Protein AF-A0A3C1M3M9-F1 (afdb_monomer)

Radius of gyration: 20.01 Å; Cα contacts (8 Å, |Δi|>4): 1032; chains: 1; bounding box: 53×40×55 Å

Mean predicted aligned error: 8.82 Å

Nearest PDB structures (foldseek):
  2odl-assembly1_A  TM=4.127E-01  e=1.846E+00  Haemophilus influenzae
  3jx8-assembly2_D  TM=3.851E-01  e=2.247E+00  Parabacteroides distasonis ATCC 8503

pLDDT: mean 83.88, std 18.19, range [32.69, 98.75]

Solvent-accessible surface area (backbone atoms only — not comparable to full-atom values): 16740 Å² total; per-residue (Å²): 104,72,91,59,59,49,76,38,60,42,74,49,72,40,30,90,88,36,55,69,44,64,45,80,46,62,34,40,61,10,40,36,32,37,64,62,21,37,51,42,44,41,22,25,43,37,40,30,16,28,46,26,39,28,23,71,75,68,48,63,29,43,65,49,79,83,50,62,83,65,68,79,48,63,33,29,40,30,28,52,67,99,42,78,37,13,46,34,40,30,48,14,62,41,42,42,46,76,62,18,17,36,35,43,39,20,8,18,36,39,26,63,19,37,43,35,2,46,70,12,36,31,37,37,37,30,44,62,38,21,26,42,40,43,32,77,40,90,59,44,82,78,45,87,56,77,41,72,76,66,64,65,82,80,80,68,84,85,75,87,72,66,92,82,76,72,84,46,70,57,62,74,74,39,92,70,87,90,60,74,69,27,51,25,37,29,38,85,28,49,75,43,80,36,62,58,82,42,55,68,44,78,42,84,51,97,94,46,47,31,52,43,58,21,48,59,64,52,85,17,23,29,36,48,25,34,38,38,15,20,24,36,39,38,39,12,62,24,33,25,40,25,23,29,20,45,36,40,17,74,22,37,32,38,41,35,9,60,26,36,26,37,36,27,15,19,61,87,39,42,24,37,36,42,15,54,23,34,28,35,46,28,7,43,56,13,34,44,28,58,20,62,47,17,97,78,21,31,43,34,15,62,25,39,34,39,41,32,27,69,37,60,75,47,65,63,52,46,75,45,48,88,66,39,80,46,54,23,27,80,86,68,46,75,60,67,91,88,77,72,126

Foldseek 3Di:
DDLDEAEAQAEDAPCVPPLADEDEAEAQNEYEDAAHYEYNHNAAYHYENAQWWAFPVRDIQGPDDPGDDDDHATWKGAFAPLDQGHEYEAAYAYEDDEQAEYEYETQEYAHLHAAYHHNHEYYYFHDGHQFMQTDPDSGDSPDRPGPRNPDDPVPDDDDPPNPPPPPPPCVVVDPDDPAPWFFWAFLQRDTDTDHQPFDWDFDDDVPGTFIGTTHGDDGQEYRYAHYEHCEYYHEGQAEYHYRLHHEEHQEEYAHEHQAEYAAEYGLVRATEYEHQYEYEDYHAAEYHHETPSYVPHEDEYQYEYEYEYDHAYHHDHHYYYPYYYFYAYNVRHGDDDPRDD

Structure (mmCIF, N/CA/C/O backbone):
data_AF-A0A3C1M3M9-F1
#
_entry.id   AF-A0A3C1M3M9-F1
#
loop_
_atom_site.group_PDB
_atom_site.id
_atom_site.type_symbol
_atom_site.label_atom_id
_atom_site.label_alt_id
_atom_site.label_comp_id
_atom_site.label_asym_id
_atom_site.label_entity_id
_atom_site.label_seq_id
_atom_site.pdbx_PDB_ins_code
_atom_site.Cartn_x
_atom_site.Cartn_y
_atom_site.Cartn_z
_atom_site.occupancy
_atom_site.B_iso_or_equiv
_atom_site.auth_seq_id
_atom_site.auth_comp_id
_atom_site.auth_asym_id
_atom_site.auth_atom_id
_atom_site.pdbx_PDB_model_num
ATOM 1 N N . THR A 1 1 ? 3.936 4.213 -25.294 1.00 50.09 1 THR A N 1
ATOM 2 C CA . THR A 1 1 ? 3.283 5.013 -24.241 1.00 50.09 1 THR A CA 1
ATOM 3 C C . THR A 1 1 ? 1.934 5.487 -24.721 1.00 50.09 1 THR A C 1
ATOM 5 O O . THR A 1 1 ? 1.742 6.659 -25.004 1.00 50.09 1 THR A O 1
ATOM 8 N N . GLY A 1 2 ? 1.015 4.535 -24.893 1.00 58.91 2 GLY A N 1
ATOM 9 C CA . GLY A 1 2 ? -0.380 4.884 -25.150 1.00 58.91 2 GLY A CA 1
ATOM 10 C C . GLY A 1 2 ? -1.015 5.498 -23.904 1.00 58.91 2 GLY A C 1
ATOM 11 O O . GLY A 1 2 ? -0.410 5.503 -22.834 1.00 58.91 2 GLY A O 1
ATOM 12 N N . THR A 1 3 ? -2.250 5.952 -24.044 1.00 75.62 3 THR A N 1
ATOM 13 C CA . THR A 1 3 ? -3.116 6.462 -22.966 1.00 75.62 3 THR A CA 1
ATOM 14 C C . THR A 1 3 ? -3.728 5.345 -22.114 1.00 75.62 3 THR A C 1
ATOM 16 O O . THR A 1 3 ? -4.595 5.583 -21.281 1.00 75.62 3 THR A O 1
ATOM 19 N N . GLU A 1 4 ? -3.302 4.104 -22.348 1.00 84.00 4 GLU A N 1
ATOM 20 C CA . GLU A 1 4 ? -3.922 2.908 -21.800 1.00 84.00 4 GLU A CA 1
ATOM 21 C C . GLU A 1 4 ? -3.306 2.486 -20.467 1.00 84.00 4 GLU A C 1
ATOM 23 O O . GLU A 1 4 ? -2.095 2.587 -20.230 1.00 84.00 4 GLU A O 1
ATOM 28 N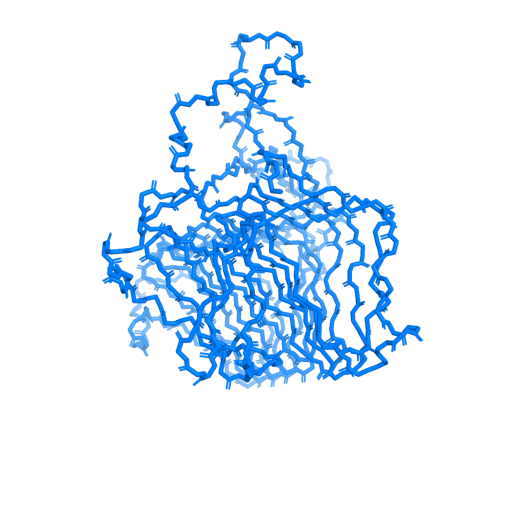 N . VAL A 1 5 ? -4.161 1.921 -19.620 1.00 88.25 5 VAL A N 1
ATOM 29 C CA . VAL A 1 5 ? -3.777 1.219 -18.393 1.00 88.25 5 VAL A CA 1
ATOM 30 C C . VAL A 1 5 ? -2.983 -0.040 -18.745 1.00 88.25 5 VAL A C 1
ATOM 32 O O . VAL A 1 5 ? -3.380 -0.812 -19.622 1.00 88.25 5 VAL A O 1
ATOM 35 N N . SER A 1 6 ? -1.896 -0.316 -18.017 1.00 90.50 6 SER A N 1
ATOM 36 C CA . SER A 1 6 ? -1.214 -1.609 -18.153 1.00 90.50 6 SER A CA 1
ATOM 37 C C . SER A 1 6 ? -2.043 -2.698 -17.477 1.00 90.50 6 SER A C 1
ATOM 39 O O . SER A 1 6 ? -2.260 -2.643 -16.268 1.00 90.50 6 SER A O 1
ATOM 41 N N . ARG A 1 7 ? -2.470 -3.709 -18.240 1.00 93.06 7 ARG A N 1
ATOM 42 C CA . ARG A 1 7 ? -3.190 -4.883 -17.724 1.00 93.06 7 ARG A CA 1
ATOM 43 C C . ARG A 1 7 ? -2.248 -6.080 -17.641 1.00 93.06 7 ARG A C 1
ATOM 45 O O . ARG A 1 7 ? -1.827 -6.620 -18.661 1.00 93.06 7 ARG A O 1
ATOM 52 N N . ILE A 1 8 ? -1.918 -6.489 -16.425 1.00 96.44 8 ILE A N 1
ATOM 53 C CA . ILE A 1 8 ? -1.052 -7.621 -16.125 1.00 96.44 8 ILE A CA 1
ATOM 54 C C . ILE A 1 8 ? -1.976 -8.773 -15.756 1.00 96.44 8 ILE A C 1
ATOM 56 O O . ILE A 1 8 ? -2.600 -8.762 -14.700 1.00 96.44 8 ILE A O 1
ATOM 60 N N . LEU A 1 9 ? -2.091 -9.748 -16.654 1.00 94.12 9 LEU A N 1
ATOM 61 C CA . LEU A 1 9 ? -2.983 -10.904 -16.492 1.00 94.12 9 LEU A CA 1
ATOM 62 C C . LEU A 1 9 ? -2.215 -12.225 -16.313 1.00 94.12 9 LEU A C 1
ATOM 64 O O . LEU A 1 9 ? -2.826 -13.280 -16.177 1.00 94.12 9 LEU A O 1
ATOM 68 N N . GLY A 1 10 ? -0.880 -12.175 -16.334 1.00 94.19 10 GLY A N 1
ATOM 69 C CA . GLY A 1 10 ? -0.002 -13.342 -16.260 1.00 94.19 10 GLY A CA 1
ATOM 70 C C . GLY A 1 10 ? 1.294 -13.055 -15.502 1.00 94.19 10 GLY A C 1
ATOM 71 O O . GLY A 1 10 ? 1.360 -12.137 -14.685 1.00 94.19 10 GLY A O 1
ATOM 72 N N . ALA A 1 11 ? 2.332 -13.853 -15.755 1.00 96.19 11 ALA A N 1
ATOM 73 C CA . ALA A 1 11 ? 3.625 -13.667 -15.100 1.00 96.19 11 ALA A CA 1
ATOM 74 C C . ALA A 1 11 ? 4.372 -12.432 -15.595 1.00 96.19 11 ALA A C 1
ATOM 76 O O . ALA A 1 11 ? 4.493 -12.208 -16.798 1.00 96.19 11 ALA A O 1
ATOM 77 N N . ILE A 1 12 ? 4.982 -11.726 -14.649 1.00 95.88 12 ILE A N 1
ATOM 78 C CA . ILE A 1 12 ? 6.178 -10.923 -14.891 1.00 95.88 12 ILE A CA 1
ATOM 79 C C . ILE A 1 12 ? 7.371 -11.771 -14.456 1.00 95.88 12 ILE A C 1
ATOM 81 O O . ILE A 1 12 ? 7.620 -11.902 -13.258 1.00 95.88 12 ILE A O 1
ATOM 85 N N . ASP A 1 13 ? 8.090 -12.347 -15.417 1.00 95.56 13 ASP A N 1
ATOM 86 C CA . ASP A 1 13 ? 9.300 -13.135 -15.168 1.00 95.56 13 ASP A CA 1
ATOM 87 C C . ASP A 1 13 ? 10.540 -12.346 -15.587 1.00 95.56 13 ASP A C 1
ATOM 89 O O . ASP A 1 13 ? 10.841 -12.193 -16.772 1.00 95.56 13 ASP A O 1
ATOM 93 N N . SER A 1 14 ? 11.256 -11.829 -14.589 1.00 92.38 14 SER A N 1
ATOM 94 C CA . SER A 1 14 ? 12.611 -11.317 -14.787 1.00 92.38 14 SER A CA 1
ATOM 95 C C . SER A 1 14 ? 13.666 -12.294 -14.294 1.00 92.38 14 SER A C 1
ATOM 97 O O . SER A 1 14 ? 14.819 -12.179 -14.695 1.00 92.38 14 SER A O 1
ATOM 99 N N . ARG A 1 15 ? 13.310 -13.254 -13.433 1.00 90.06 15 ARG A N 1
ATOM 100 C CA . ARG A 1 15 ? 14.268 -14.140 -12.769 1.00 90.06 15 ARG A CA 1
ATOM 101 C C . ARG A 1 15 ? 14.991 -15.048 -13.759 1.00 90.06 15 ARG A C 1
ATOM 103 O O . ARG A 1 15 ? 16.165 -15.334 -13.538 1.00 90.06 15 ARG A O 1
ATOM 110 N N . THR A 1 16 ? 14.327 -15.454 -14.840 1.00 91.25 16 THR A N 1
ATOM 111 C CA . THR A 1 16 ? 14.915 -16.327 -15.867 1.00 91.25 16 THR A CA 1
ATOM 112 C C . THR A 1 16 ? 16.100 -15.676 -16.587 1.00 91.25 16 THR A C 1
ATOM 114 O O . THR A 1 16 ? 17.112 -16.333 -16.819 1.00 91.25 16 THR A O 1
ATOM 117 N N . ALA A 1 17 ? 16.017 -14.381 -16.905 1.00 91.94 17 ALA A N 1
ATOM 118 C CA . ALA A 1 17 ? 17.080 -13.658 -17.617 1.00 91.94 17 ALA A CA 1
ATOM 119 C C . ALA A 1 17 ? 17.964 -12.803 -16.689 1.00 91.94 17 ALA A C 1
ATOM 121 O O . ALA A 1 17 ? 19.152 -12.617 -16.942 1.00 91.94 17 ALA A O 1
ATOM 122 N N . PHE A 1 18 ? 17.390 -12.290 -15.600 1.00 91.56 18 PHE A N 1
ATOM 123 C CA . PHE A 1 18 ? 17.991 -11.323 -14.685 1.00 91.56 18 PHE A CA 1
ATOM 124 C C . PHE A 1 18 ? 17.700 -11.709 -13.217 1.00 91.56 18 PHE A C 1
ATOM 126 O O . PHE A 1 18 ? 16.931 -11.035 -12.522 1.00 91.56 18 PHE A O 1
ATOM 133 N N . PRO A 1 19 ? 18.340 -12.772 -12.691 1.00 90.12 19 PRO A N 1
ATOM 134 C CA . PRO A 1 19 ? 17.971 -13.427 -11.426 1.00 90.12 19 PRO A CA 1
ATOM 135 C C . PRO A 1 19 ? 18.119 -12.566 -10.167 1.00 90.12 19 PRO A C 1
ATOM 137 O O . PRO A 1 19 ? 17.631 -12.951 -9.109 1.00 90.12 19 PRO A O 1
ATOM 140 N N . ASN A 1 20 ? 18.775 -11.409 -10.260 1.00 88.75 20 ASN A N 1
ATOM 141 C CA . ASN A 1 20 ? 18.978 -10.486 -9.142 1.00 88.75 20 ASN A CA 1
ATOM 142 C C . ASN A 1 20 ? 18.445 -9.071 -9.416 1.00 88.75 20 ASN A C 1
ATOM 144 O O . ASN A 1 20 ? 18.634 -8.192 -8.578 1.00 88.75 20 ASN A O 1
ATOM 148 N N . ALA A 1 21 ? 17.819 -8.827 -10.572 1.00 90.69 21 ALA A N 1
ATOM 149 C CA . ALA A 1 21 ? 17.388 -7.486 -10.948 1.00 90.69 21 ALA A CA 1
ATOM 150 C C . ALA A 1 21 ? 16.108 -7.073 -10.219 1.00 90.69 21 ALA A C 1
ATOM 152 O O . ALA A 1 21 ? 15.148 -7.845 -10.119 1.00 90.69 21 ALA A O 1
ATOM 153 N N . ASN A 1 22 ? 16.091 -5.822 -9.760 1.00 92.12 22 ASN A N 1
ATOM 154 C CA . ASN A 1 22 ? 14.860 -5.156 -9.357 1.00 92.12 22 ASN A CA 1
ATOM 155 C C . ASN A 1 22 ? 14.027 -4.850 -10.607 1.00 92.12 22 ASN A C 1
ATOM 157 O O . ASN A 1 22 ? 14.575 -4.549 -11.668 1.00 92.12 22 ASN A O 1
ATOM 161 N N . PHE A 1 23 ? 12.708 -4.914 -10.475 1.00 94.06 23 PHE A N 1
ATOM 162 C CA . PHE A 1 23 ? 11.780 -4.644 -11.564 1.00 94.06 23 PHE A CA 1
ATOM 163 C C . PHE A 1 23 ? 10.977 -3.383 -11.258 1.00 94.06 23 PHE A C 1
ATOM 165 O O . PHE A 1 23 ? 10.320 -3.307 -10.220 1.00 94.06 23 PHE A O 1
ATOM 172 N N . PHE A 1 24 ? 11.025 -2.412 -12.169 1.00 93.44 24 PHE A N 1
ATOM 173 C CA . PHE A 1 24 ? 10.261 -1.171 -12.088 1.00 93.44 24 PHE A CA 1
ATOM 174 C C . PHE A 1 24 ? 9.225 -1.147 -13.210 1.00 93.44 24 PHE A C 1
ATOM 176 O O . PHE A 1 24 ? 9.578 -1.146 -14.387 1.00 93.44 24 PHE A O 1
ATOM 183 N N . LEU A 1 25 ? 7.947 -1.117 -12.840 1.00 95.00 25 LEU A N 1
ATOM 184 C CA . LEU A 1 25 ? 6.820 -0.951 -13.746 1.00 95.00 25 LEU A CA 1
ATOM 185 C C . LEU A 1 25 ? 6.244 0.451 -13.583 1.00 95.00 25 LEU A C 1
ATOM 187 O O . LEU A 1 25 ? 5.683 0.761 -12.533 1.00 95.00 25 LEU A O 1
ATOM 191 N N . LEU A 1 26 ? 6.367 1.281 -14.617 1.00 93.06 26 LEU A N 1
ATOM 192 C CA . LEU A 1 26 ? 5.901 2.666 -14.603 1.00 93.06 26 LEU A CA 1
ATOM 193 C C . LEU A 1 26 ? 4.842 2.879 -15.681 1.00 93.06 26 LEU A C 1
ATOM 195 O O . LEU A 1 26 ? 5.107 2.647 -16.859 1.00 93.06 26 LEU A O 1
ATOM 199 N N . ASN A 1 27 ? 3.652 3.324 -15.283 1.00 92.62 27 ASN A N 1
ATOM 200 C CA . ASN A 1 27 ? 2.633 3.805 -16.216 1.00 92.62 27 ASN A CA 1
ATOM 201 C C . ASN A 1 27 ? 1.741 4.866 -15.543 1.00 92.62 27 ASN A C 1
ATOM 203 O O . ASN A 1 27 ? 0.897 4.500 -14.718 1.00 92.62 27 ASN A O 1
ATOM 207 N N . PRO A 1 28 ? 1.879 6.159 -15.899 1.00 92.44 28 PRO A N 1
ATOM 208 C CA . PRO A 1 28 ? 1.052 7.239 -15.357 1.00 92.44 28 PRO A CA 1
ATOM 209 C C . PRO A 1 28 ? -0.456 7.037 -15.506 1.00 92.44 28 PRO A C 1
ATOM 211 O O . PRO A 1 28 ? -1.207 7.496 -14.648 1.00 92.44 28 PRO A O 1
ATOM 214 N N . ASN A 1 29 ? -0.894 6.310 -16.539 1.00 89.19 29 ASN A N 1
ATOM 215 C CA . ASN A 1 29 ? -2.313 6.061 -16.805 1.00 89.19 29 ASN A CA 1
ATOM 216 C C . ASN A 1 29 ? -2.941 5.058 -15.822 1.00 89.19 29 ASN A C 1
ATOM 218 O O . ASN A 1 29 ? -4.160 5.015 -15.682 1.00 89.19 29 ASN A O 1
ATOM 222 N N . GLY A 1 30 ? -2.128 4.255 -15.126 1.00 92.25 30 GLY A N 1
ATOM 223 C CA . GLY A 1 30 ? -2.589 3.265 -14.155 1.00 92.25 30 GLY A CA 1
ATOM 224 C C . GLY A 1 30 ? -2.138 1.837 -14.452 1.00 92.25 30 GLY A C 1
ATOM 225 O O . GLY A 1 30 ? -1.609 1.520 -15.523 1.00 92.25 30 GLY A O 1
A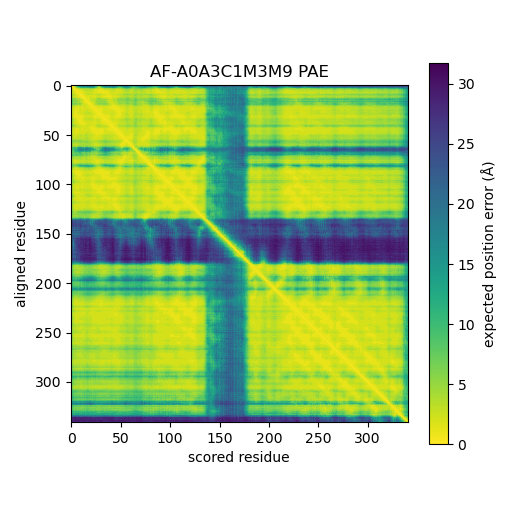TOM 226 N N . LEU A 1 31 ? -2.358 0.963 -13.469 1.00 94.88 31 LEU A N 1
ATOM 227 C CA . LEU A 1 31 ? -1.940 -0.440 -13.482 1.00 94.88 31 LEU A CA 1
ATOM 228 C C . LEU A 1 31 ? -3.068 -1.334 -12.950 1.00 94.88 31 LEU A C 1
ATOM 230 O O . LEU A 1 31 ? -3.626 -1.056 -11.892 1.00 94.88 31 LEU A O 1
ATOM 234 N N . LEU A 1 32 ? -3.358 -2.431 -13.646 1.00 95.62 32 LEU A N 1
ATOM 235 C CA . LEU A 1 32 ? -4.261 -3.490 -13.194 1.00 95.62 32 LEU A CA 1
ATOM 236 C C . LEU A 1 32 ? -3.504 -4.817 -13.147 1.00 95.62 32 LEU A C 1
ATOM 238 O O . LEU A 1 32 ? -3.079 -5.318 -14.187 1.00 95.62 32 LEU A O 1
ATOM 242 N N . PHE A 1 33 ? -3.390 -5.410 -11.964 1.00 97.69 33 PHE A N 1
ATOM 243 C CA . PHE A 1 33 ? -2.981 -6.799 -11.781 1.00 97.69 33 PHE A CA 1
ATOM 244 C C . PHE A 1 33 ? -4.242 -7.643 -11.614 1.00 97.69 33 PHE A C 1
ATOM 246 O O . PHE A 1 33 ? -4.840 -7.652 -10.542 1.00 97.69 33 PHE A O 1
ATOM 253 N N . GLY A 1 34 ? -4.671 -8.313 -12.684 1.00 92.06 34 GLY A N 1
ATOM 254 C CA . GLY A 1 34 ? -5.826 -9.212 -12.624 1.00 92.06 34 GLY A CA 1
ATOM 255 C C . GLY A 1 34 ? -5.499 -10.478 -11.832 1.00 92.06 34 GLY A C 1
ATOM 256 O O . GLY A 1 34 ? -4.327 -10.811 -11.681 1.00 92.06 34 GLY A O 1
ATOM 257 N N . ALA A 1 35 ? -6.510 -11.225 -11.386 1.00 90.81 35 ALA A N 1
ATOM 258 C CA . ALA A 1 35 ? -6.356 -12.372 -10.474 1.00 90.81 35 ALA A CA 1
ATOM 259 C C . ALA A 1 35 ? -5.308 -13.444 -10.876 1.00 90.81 35 ALA A C 1
ATOM 261 O O . ALA A 1 35 ? -4.780 -14.142 -10.012 1.00 90.81 35 ALA A O 1
ATOM 262 N N . GLY A 1 36 ? -4.988 -13.581 -12.171 1.00 91.38 36 GLY A N 1
ATOM 263 C CA . GLY A 1 36 ? -3.962 -14.502 -12.691 1.00 91.38 36 GLY A CA 1
ATOM 264 C C . GLY A 1 36 ? -2.526 -13.955 -12.718 1.00 91.38 36 GLY A C 1
ATOM 265 O O . GLY A 1 36 ? -1.601 -14.676 -13.110 1.00 91.38 36 GLY A O 1
ATOM 266 N N . ALA A 1 37 ? -2.319 -12.691 -12.339 1.00 97.38 37 ALA A N 1
ATOM 267 C CA . ALA A 1 37 ? -1.004 -12.071 -12.319 1.00 97.38 37 ALA A CA 1
ATOM 268 C C . ALA A 1 37 ? -0.099 -12.718 -11.265 1.00 97.38 37 ALA A C 1
ATOM 270 O O . ALA A 1 37 ? -0.525 -13.024 -10.153 1.00 97.38 37 ALA A O 1
ATOM 271 N N . ARG A 1 38 ? 1.178 -12.899 -11.606 1.00 97.19 38 ARG A N 1
ATOM 272 C CA . ARG A 1 38 ? 2.186 -13.431 -10.680 1.00 97.19 38 ARG A CA 1
ATOM 273 C C . ARG A 1 38 ? 3.536 -12.769 -10.897 1.00 97.19 38 ARG A C 1
ATOM 275 O O . ARG A 1 38 ? 3.857 -12.349 -12.009 1.00 97.19 38 ARG A O 1
ATOM 282 N N . LEU A 1 39 ? 4.327 -12.687 -9.833 1.00 97.50 39 LEU A N 1
ATOM 283 C CA . LEU A 1 39 ? 5.656 -12.089 -9.870 1.00 97.50 39 LEU A CA 1
ATOM 284 C C . LEU A 1 39 ? 6.722 -13.184 -9.784 1.00 97.50 39 LEU A C 1
ATOM 286 O O . LEU A 1 39 ? 6.900 -13.840 -8.763 1.00 97.50 39 LEU A O 1
ATOM 290 N N . GLU A 1 40 ? 7.474 -13.347 -10.863 1.00 96.06 40 GLU A N 1
ATOM 291 C CA . GLU A 1 40 ? 8.646 -14.217 -10.959 1.00 96.06 40 GLU A CA 1
ATOM 292 C C . GLU A 1 40 ? 9.897 -13.333 -11.064 1.00 96.06 40 GLU A C 1
ATOM 294 O O . GLU A 1 40 ? 10.689 -13.384 -12.001 1.00 96.06 40 GLU A O 1
ATOM 299 N N . VAL A 1 41 ? 10.053 -12.451 -10.074 1.00 94.94 41 VAL A N 1
ATOM 300 C CA . VAL A 1 41 ? 11.119 -11.442 -10.028 1.00 94.94 41 VAL A CA 1
ATOM 301 C C . VAL A 1 41 ? 12.234 -11.904 -9.090 1.00 94.94 41 VAL A C 1
ATOM 303 O O . VAL A 1 41 ? 11.983 -12.510 -8.045 1.00 94.94 41 VAL A O 1
ATOM 306 N N . GLY A 1 42 ? 13.485 -11.701 -9.503 1.00 91.00 42 GLY A N 1
ATOM 307 C CA . GLY A 1 42 ? 14.672 -12.072 -8.727 1.00 91.00 42 GLY A CA 1
ATOM 308 C C . GLY A 1 42 ? 15.046 -11.072 -7.624 1.00 91.00 42 GLY A C 1
ATOM 309 O O . GLY A 1 42 ? 15.500 -11.462 -6.547 1.00 91.00 42 GLY A O 1
ATOM 310 N N . GLY A 1 43 ? 14.840 -9.780 -7.893 1.00 93.81 43 GLY A N 1
ATOM 311 C CA . GLY A 1 43 ? 15.006 -8.678 -6.948 1.00 93.81 43 GLY A CA 1
ATOM 312 C C . GLY A 1 43 ? 13.688 -8.156 -6.367 1.00 93.81 43 GLY A C 1
ATOM 313 O O . GLY A 1 43 ? 12.707 -8.883 -6.242 1.00 93.81 43 GLY A O 1
ATOM 314 N N . SER A 1 44 ? 13.689 -6.880 -5.987 1.00 94.81 44 SER A N 1
ATOM 315 C CA . SER A 1 44 ? 12.511 -6.160 -5.489 1.00 94.81 44 SER A CA 1
ATOM 316 C C . SER A 1 44 ? 11.595 -5.731 -6.635 1.00 94.81 44 SER A C 1
ATOM 318 O O . SER A 1 44 ? 12.058 -5.473 -7.748 1.00 94.81 44 SER A O 1
ATOM 320 N N . PHE A 1 45 ? 10.298 -5.632 -6.362 1.00 97.19 45 PHE A N 1
ATOM 321 C CA . PHE A 1 45 ? 9.285 -5.215 -7.324 1.00 97.19 45 PHE A CA 1
ATOM 322 C C . PHE A 1 45 ? 8.714 -3.845 -6.955 1.00 97.19 45 PHE A C 1
ATOM 324 O O . PHE A 1 45 ? 8.248 -3.633 -5.834 1.00 97.19 45 PHE A O 1
ATOM 331 N N . HIS A 1 46 ? 8.718 -2.928 -7.917 1.00 95.88 46 HIS A N 1
ATOM 332 C CA . HIS A 1 46 ? 8.185 -1.580 -7.781 1.00 95.88 46 HIS A CA 1
ATOM 333 C C . HIS A 1 46 ? 7.190 -1.327 -8.910 1.00 95.88 46 HIS A C 1
ATOM 335 O O . HIS A 1 46 ? 7.564 -1.329 -10.079 1.00 95.88 46 HIS A O 1
ATOM 341 N N . ALA A 1 47 ? 5.933 -1.079 -8.568 1.00 97.12 47 ALA A N 1
ATOM 342 C CA . ALA A 1 47 ? 4.901 -0.681 -9.513 1.00 97.12 47 ALA A CA 1
ATOM 343 C C . ALA A 1 47 ? 4.414 0.723 -9.170 1.00 97.12 47 ALA A C 1
ATOM 345 O O . ALA A 1 47 ? 4.050 1.002 -8.024 1.00 97.12 47 ALA A O 1
ATOM 346 N N . SER A 1 48 ? 4.433 1.624 -10.150 1.00 96.25 48 SER A N 1
ATOM 347 C CA . SER A 1 48 ? 4.056 3.008 -9.922 1.00 96.25 48 SER A CA 1
ATOM 348 C C . SER A 1 48 ? 3.393 3.686 -11.113 1.00 96.25 48 SER A C 1
ATOM 350 O O . SER A 1 48 ? 3.633 3.347 -12.269 1.00 96.25 48 SER A O 1
ATOM 352 N N . THR A 1 49 ? 2.584 4.699 -10.812 1.00 95.31 49 THR A N 1
ATOM 353 C CA . THR A 1 49 ? 2.011 5.625 -11.797 1.00 95.31 49 THR A CA 1
ATOM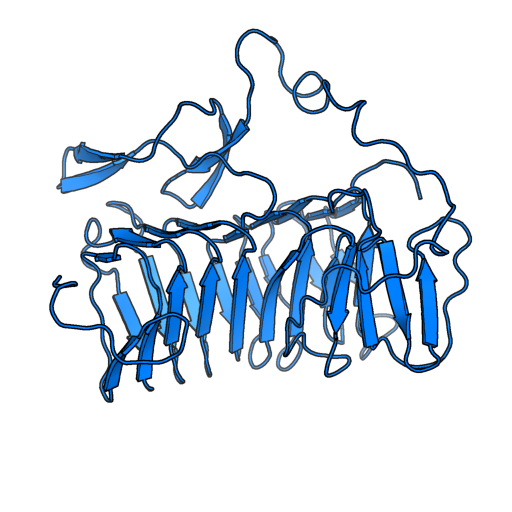 354 C C . THR A 1 49 ? 2.801 6.933 -11.894 1.00 95.31 49 THR A C 1
ATOM 356 O O . THR A 1 49 ? 2.246 7.975 -12.232 1.00 95.31 49 THR A O 1
ATOM 359 N N . ALA A 1 50 ? 4.084 6.907 -11.532 1.00 93.12 50 ALA A N 1
ATOM 360 C CA . ALA A 1 50 ? 4.984 8.044 -11.674 1.00 93.12 50 ALA A CA 1
ATOM 361 C C . ALA A 1 50 ? 5.242 8.373 -13.152 1.00 93.12 50 ALA A C 1
ATOM 363 O O . ALA A 1 50 ? 5.354 7.474 -13.988 1.00 93.12 50 ALA A O 1
ATOM 364 N N . ASN A 1 51 ? 5.396 9.662 -13.452 1.00 91.00 51 ASN A N 1
ATOM 365 C CA . ASN A 1 51 ? 5.780 10.171 -14.771 1.00 91.00 51 ASN A CA 1
ATOM 366 C C . ASN A 1 51 ? 7.262 9.937 -15.066 1.00 91.00 51 ASN A C 1
ATOM 368 O O . ASN A 1 51 ? 7.646 9.861 -16.232 1.00 91.00 51 ASN A O 1
ATOM 372 N N . GLY A 1 52 ? 8.089 9.792 -14.028 1.00 90.44 52 GLY A N 1
ATOM 373 C CA . GLY A 1 52 ? 9.502 9.505 -14.207 1.00 90.44 52 GLY A CA 1
ATOM 374 C C . GLY A 1 52 ? 10.174 8.831 -13.020 1.00 90.44 52 GLY A C 1
ATOM 375 O O . GLY A 1 52 ? 9.641 8.768 -11.910 1.00 90.44 52 GLY A O 1
ATOM 376 N N . LEU A 1 53 ? 11.374 8.327 -13.285 1.00 91.38 53 LEU A N 1
ATOM 377 C CA . LEU A 1 53 ? 12.276 7.715 -12.321 1.00 91.38 53 LEU A CA 1
ATOM 378 C C . LEU A 1 53 ? 13.604 8.466 -12.364 1.00 91.38 53 LEU A C 1
ATOM 380 O O . LEU A 1 53 ? 14.318 8.414 -13.363 1.00 91.38 53 LEU A O 1
ATOM 384 N N . ARG A 1 54 ? 13.922 9.180 -11.286 1.00 90.62 54 ARG A N 1
ATOM 385 C CA . ARG A 1 54 ? 15.194 9.877 -11.108 1.00 90.62 54 ARG A CA 1
ATOM 386 C C . ARG A 1 54 ? 16.289 8.882 -10.748 1.00 90.62 54 ARG A C 1
ATOM 388 O O . ARG A 1 54 ? 16.058 7.969 -9.953 1.00 90.62 54 ARG A O 1
ATOM 395 N N . PHE A 1 55 ? 17.479 9.103 -11.289 1.00 91.25 55 PHE A N 1
ATOM 396 C CA . PHE A 1 55 ? 18.679 8.315 -11.040 1.00 91.25 55 PHE A CA 1
ATOM 397 C C . PHE A 1 55 ? 19.704 9.090 -10.209 1.00 91.25 55 PHE A C 1
ATOM 399 O O . PHE A 1 55 ? 19.634 10.309 -10.051 1.00 91.25 55 PHE A O 1
ATOM 406 N N . SER A 1 56 ? 20.685 8.375 -9.664 1.00 90.12 56 SER A N 1
ATOM 407 C CA . SER A 1 56 ? 21.773 8.935 -8.855 1.00 90.12 56 SER A CA 1
ATOM 408 C C . SER A 1 56 ? 22.651 9.943 -9.602 1.00 90.12 56 SER A C 1
ATOM 410 O O . SER A 1 56 ? 23.326 10.741 -8.961 1.00 90.12 56 SER A O 1
ATOM 412 N N . THR A 1 57 ? 22.656 9.910 -10.938 1.00 88.94 57 THR A N 1
ATOM 413 C CA . THR A 1 57 ? 23.340 10.896 -11.791 1.00 88.94 57 THR A CA 1
ATOM 414 C C . THR A 1 57 ? 22.591 12.229 -11.872 1.00 88.94 57 THR A C 1
ATOM 416 O O . THR A 1 57 ? 23.163 13.218 -12.314 1.00 88.94 57 THR A O 1
ATOM 419 N N . GLY A 1 58 ? 21.331 12.270 -11.426 1.00 85.81 58 GLY A N 1
ATOM 420 C CA . GLY A 1 58 ? 20.421 13.408 -11.565 1.00 85.81 58 GLY A CA 1
ATOM 421 C C . GLY A 1 58 ? 19.461 13.272 -12.748 1.00 85.81 58 GLY A C 1
ATOM 422 O O . GLY A 1 58 ? 18.389 13.880 -12.714 1.00 85.81 58 GLY A O 1
ATOM 423 N N . ASP A 1 59 ? 19.800 12.427 -13.725 1.00 88.88 59 ASP A N 1
ATOM 424 C CA . ASP A 1 59 ? 18.988 12.153 -14.910 1.00 88.88 59 ASP A CA 1
ATOM 425 C C . ASP A 1 59 ? 17.644 11.507 -14.548 1.00 88.88 59 ASP A C 1
ATOM 427 O O . ASP A 1 59 ? 17.505 10.827 -13.525 1.00 88.88 59 ASP A O 1
ATOM 431 N N . VAL A 1 60 ? 16.648 11.696 -15.413 1.00 88.31 60 VAL A N 1
ATOM 432 C CA . VAL A 1 60 ? 15.295 11.169 -15.224 1.00 88.31 60 VAL A CA 1
ATOM 433 C C . VAL A 1 60 ? 14.917 10.298 -16.410 1.00 88.31 60 VAL A C 1
ATOM 435 O O . VAL A 1 60 ? 14.893 10.749 -17.551 1.00 88.31 60 VAL A O 1
ATOM 438 N N . PHE A 1 61 ? 14.564 9.048 -16.127 1.00 89.31 61 PHE A N 1
ATOM 439 C CA . PHE A 1 61 ? 13.845 8.217 -17.079 1.00 89.31 61 PHE A CA 1
ATOM 440 C C . PHE A 1 61 ? 12.380 8.652 -17.099 1.00 89.31 61 PHE A C 1
ATOM 442 O O . PHE A 1 61 ? 11.674 8.454 -16.110 1.00 89.31 61 PHE A O 1
ATOM 449 N N . ALA A 1 62 ? 11.919 9.239 -18.200 1.00 87.50 62 ALA A N 1
ATOM 450 C CA . ALA A 1 62 ? 10.505 9.537 -18.395 1.00 87.50 62 ALA A CA 1
ATOM 451 C C . ALA A 1 62 ? 9.749 8.272 -18.825 1.00 87.50 62 ALA A C 1
ATOM 453 O O . ALA A 1 62 ? 10.212 7.530 -19.692 1.00 87.50 62 ALA A O 1
ATOM 454 N N . ALA A 1 63 ? 8.549 8.058 -18.285 1.00 82.38 63 ALA A N 1
ATOM 455 C CA . ALA A 1 63 ? 7.623 7.015 -18.731 1.00 82.38 63 ALA A CA 1
ATOM 456 C C . ALA A 1 63 ? 6.952 7.391 -20.079 1.00 82.38 63 ALA A C 1
ATOM 458 O O . ALA A 1 63 ? 5.731 7.338 -20.218 1.00 82.38 63 ALA A O 1
ATOM 459 N N . ALA A 1 64 ? 7.765 7.790 -21.065 1.00 75.75 64 ALA A N 1
ATOM 460 C CA . ALA A 1 64 ? 7.415 8.254 -22.411 1.00 75.75 64 ALA A CA 1
ATOM 461 C C . ALA A 1 64 ? 8.051 7.342 -23.492 1.00 75.75 64 ALA A C 1
ATOM 463 O O . ALA A 1 64 ? 8.941 6.545 -23.195 1.00 75.75 64 ALA A O 1
ATOM 464 N N . ARG A 1 65 ? 7.566 7.406 -24.745 1.00 58.72 65 ARG A N 1
ATOM 465 C CA . ARG A 1 65 ? 7.890 6.437 -25.822 1.00 58.72 65 ARG A CA 1
ATOM 466 C C . ARG A 1 65 ? 9.380 6.346 -26.146 1.00 58.72 65 ARG A C 1
ATOM 468 O O . ARG A 1 65 ? 9.846 5.259 -26.468 1.00 58.72 65 ARG A O 1
ATOM 475 N N . ASP A 1 66 ? 10.086 7.462 -26.005 1.00 66.50 66 ASP A N 1
ATOM 476 C CA . ASP A 1 66 ? 11.464 7.639 -26.466 1.00 66.50 66 ASP A CA 1
ATOM 477 C C . ASP A 1 66 ? 12.437 7.888 -25.297 1.00 66.50 66 ASP A C 1
ATOM 479 O O . ASP A 1 66 ? 13.476 8.527 -25.448 1.00 66.50 66 ASP A O 1
ATOM 483 N N . GLY A 1 67 ? 12.091 7.397 -24.101 1.00 64.56 67 GLY A N 1
ATOM 484 C CA . GLY A 1 67 ? 12.925 7.532 -22.911 1.00 64.56 67 GLY A CA 1
ATOM 485 C C . GLY A 1 67 ? 14.246 6.768 -23.039 1.00 64.56 67 GLY A C 1
ATOM 486 O O . GLY A 1 67 ? 14.259 5.548 -23.204 1.00 64.56 67 GLY A O 1
ATOM 487 N N . VAL A 1 68 ? 15.370 7.472 -22.908 1.00 76.38 68 VAL A N 1
ATOM 488 C CA . VAL A 1 68 ? 16.691 6.849 -22.748 1.00 76.38 68 VAL A CA 1
ATOM 489 C C . VAL A 1 68 ? 16.833 6.397 -21.299 1.00 76.38 68 VAL A C 1
ATOM 491 O O . VAL A 1 68 ? 16.601 7.184 -20.384 1.00 76.38 68 VAL A O 1
ATOM 494 N N . PHE A 1 69 ? 17.212 5.136 -21.078 1.00 82.38 69 PHE A N 1
ATOM 495 C CA . PHE A 1 69 ? 17.452 4.626 -19.729 1.00 82.38 69 PHE A CA 1
ATOM 496 C C . PHE A 1 69 ? 18.761 5.211 -19.167 1.00 82.38 69 PHE A C 1
ATOM 498 O O . PHE A 1 69 ? 19.823 4.945 -19.740 1.00 82.38 69 PHE A O 1
ATOM 505 N N . PRO A 1 70 ? 18.721 6.002 -18.079 1.00 85.88 70 PRO A N 1
ATOM 506 C CA . PRO A 1 70 ? 19.917 6.635 -17.544 1.00 85.88 70 PRO A CA 1
ATOM 507 C C . PRO A 1 70 ? 20.876 5.648 -16.874 1.00 85.88 70 PRO A C 1
ATOM 509 O O . PRO A 1 70 ? 20.499 4.552 -16.455 1.00 85.88 70 PRO A O 1
ATOM 512 N N . ALA A 1 71 ? 22.134 6.065 -16.732 1.00 85.88 71 ALA A N 1
ATOM 513 C CA . ALA A 1 71 ? 23.108 5.346 -15.922 1.00 85.88 71 ALA A CA 1
ATOM 514 C C . ALA A 1 71 ? 22.846 5.548 -14.415 1.00 85.88 71 ALA A C 1
ATOM 516 O O . ALA A 1 71 ? 22.181 6.490 -13.990 1.00 85.88 71 ALA A O 1
ATOM 517 N N . GLY A 1 72 ? 23.431 4.683 -13.583 1.00 86.69 72 GLY A N 1
ATOM 518 C CA . GLY A 1 72 ? 23.337 4.782 -12.124 1.00 86.69 72 GLY A CA 1
ATOM 519 C C . GLY A 1 72 ? 22.150 4.025 -11.532 1.00 86.69 72 GLY A C 1
ATOM 520 O O . GLY A 1 72 ? 21.592 3.122 -12.154 1.00 86.69 72 GLY A O 1
ATOM 521 N N . THR A 1 73 ? 21.792 4.355 -10.290 1.00 87.88 73 THR A N 1
ATOM 522 C CA . THR A 1 73 ? 20.711 3.677 -9.561 1.00 87.88 73 THR A CA 1
ATOM 523 C C . THR A 1 73 ? 19.479 4.568 -9.434 1.00 87.88 73 THR A C 1
ATOM 525 O O . THR A 1 73 ? 19.631 5.775 -9.246 1.00 87.88 73 THR A O 1
ATOM 528 N N . PRO A 1 74 ? 18.260 4.004 -9.478 1.00 90.19 74 PRO A N 1
ATOM 529 C CA . PRO A 1 74 ? 17.048 4.753 -9.178 1.00 90.19 74 PRO A CA 1
ATOM 530 C C . PRO A 1 74 ? 17.060 5.322 -7.756 1.00 90.19 74 PRO A C 1
ATOM 532 O O . PRO A 1 74 ? 17.329 4.603 -6.792 1.00 90.19 74 PRO A O 1
ATOM 535 N N . THR A 1 75 ? 16.736 6.604 -7.627 1.00 89.12 75 THR A N 1
ATOM 536 C CA . THR A 1 75 ? 16.736 7.350 -6.362 1.00 89.12 75 THR A CA 1
ATOM 537 C C . THR A 1 75 ? 15.395 7.989 -6.041 1.00 89.12 75 THR A C 1
ATOM 539 O O . THR A 1 75 ? 15.134 8.224 -4.862 1.00 89.12 75 THR A O 1
ATOM 542 N N . ALA A 1 76 ? 14.525 8.253 -7.023 1.00 89.19 76 ALA A N 1
ATOM 543 C CA . ALA A 1 76 ? 13.197 8.794 -6.737 1.00 89.19 76 ALA A CA 1
ATOM 544 C C . ALA A 1 76 ? 12.155 8.545 -7.835 1.00 89.19 76 ALA A C 1
ATOM 546 O O . ALA A 1 76 ? 12.483 8.502 -9.015 1.00 89.19 76 ALA A O 1
ATOM 547 N N . LEU A 1 77 ? 10.886 8.439 -7.440 1.00 91.56 77 LEU A N 1
ATOM 548 C CA . LEU A 1 77 ? 9.727 8.472 -8.339 1.00 91.56 77 LEU A CA 1
ATOM 549 C C . LEU A 1 77 ? 9.197 9.904 -8.443 1.00 91.56 77 LEU A C 1
ATOM 551 O O . LEU A 1 77 ? 9.036 10.563 -7.416 1.00 91.56 77 LEU A O 1
ATOM 555 N N . GLN A 1 78 ? 8.891 10.359 -9.656 1.00 91.12 78 GLN A N 1
ATOM 556 C CA . GLN A 1 78 ? 8.464 11.731 -9.930 1.00 91.12 78 GLN A CA 1
ATOM 557 C C . GLN A 1 78 ? 7.038 11.795 -10.462 1.00 91.12 78 GLN A C 1
ATOM 559 O O . GLN A 1 78 ? 6.691 11.095 -11.413 1.00 91.12 78 GLN A O 1
ATOM 564 N N . PHE A 1 79 ? 6.233 12.671 -9.866 1.00 89.00 79 PHE A N 1
ATOM 565 C CA . PHE A 1 79 ? 4.840 12.902 -10.230 1.00 89.00 79 PHE A CA 1
ATOM 566 C C . PHE A 1 79 ? 4.695 14.333 -10.732 1.00 89.00 79 PHE A C 1
ATOM 568 O O . PHE A 1 79 ? 4.892 15.284 -9.972 1.00 89.00 79 PHE A O 1
ATOM 575 N N . ALA A 1 80 ? 4.385 14.475 -12.018 1.00 84.25 80 ALA A N 1
ATOM 576 C CA . ALA A 1 80 ? 4.421 15.748 -12.721 1.00 84.25 80 ALA A CA 1
ATOM 577 C C . ALA A 1 80 ? 3.426 16.764 -12.124 1.00 84.25 80 ALA A C 1
ATOM 579 O O . ALA A 1 80 ? 2.347 16.377 -11.648 1.00 84.25 80 ALA A O 1
ATOM 580 N N . PRO A 1 81 ? 3.755 18.067 -12.134 1.00 77.56 81 PRO A N 1
ATOM 581 C CA . PRO A 1 81 ? 2.803 19.119 -11.796 1.00 77.56 81 PRO A CA 1
ATOM 582 C C . PRO A 1 81 ? 1.553 19.069 -12.680 1.00 77.56 81 PRO A C 1
ATOM 584 O O . PRO A 1 81 ? 1.596 18.583 -13.803 1.00 77.56 81 PRO A O 1
ATOM 587 N N . GLY A 1 82 ? 0.413 19.528 -12.159 1.00 75.00 82 GLY A N 1
ATOM 588 C CA . GLY A 1 82 ? -0.838 19.593 -12.930 1.00 75.00 82 GLY A CA 1
ATOM 589 C C . GLY A 1 82 ? -1.471 18.242 -13.298 1.00 75.00 82 GLY A C 1
ATOM 590 O O . GLY A 1 82 ? -2.531 18.230 -13.918 1.00 75.00 82 GLY A O 1
ATOM 591 N N . THR A 1 83 ? -0.877 17.112 -12.893 1.00 75.94 83 THR A N 1
ATOM 592 C CA . THR A 1 83 ? -1.412 15.766 -13.153 1.00 75.94 83 THR A CA 1
ATOM 593 C C . THR A 1 83 ? -2.028 15.142 -11.903 1.00 75.94 83 THR A C 1
ATOM 595 O O . THR A 1 83 ? -1.586 15.386 -10.776 1.00 75.94 83 THR A O 1
ATOM 598 N N . VAL A 1 84 ? -3.052 14.308 -12.099 1.00 86.25 84 VAL A N 1
ATOM 599 C CA . VAL A 1 84 ? -3.523 13.374 -11.070 1.00 86.25 84 VAL A CA 1
ATOM 600 C C . VAL A 1 84 ? -2.881 12.021 -11.367 1.00 86.25 84 VAL A C 1
ATOM 602 O O . VAL A 1 84 ? -3.151 11.466 -12.433 1.00 86.25 84 VAL A O 1
ATOM 605 N N . PRO A 1 85 ? -2.031 11.482 -10.475 1.00 89.25 85 PRO A N 1
ATOM 606 C CA . PRO A 1 85 ? -1.421 10.180 -10.704 1.00 89.25 85 PRO A CA 1
ATOM 607 C C . PRO A 1 85 ? -2.480 9.076 -10.851 1.00 89.25 85 PRO A C 1
ATOM 609 O O . PRO A 1 85 ? -3.509 9.100 -10.174 1.00 89.25 85 PRO A O 1
ATOM 612 N N . GLY A 1 86 ? -2.230 8.103 -11.730 1.00 90.19 86 GLY A N 1
ATOM 613 C CA . GLY A 1 86 ? -3.172 7.022 -12.025 1.00 90.19 86 GLY A CA 1
ATOM 614 C C . GLY A 1 86 ? -3.494 6.094 -10.846 1.00 90.19 86 GLY A C 1
ATOM 615 O O . GLY A 1 86 ? -2.863 6.120 -9.786 1.00 90.19 86 GLY A O 1
ATOM 616 N N . THR A 1 87 ? -4.476 5.218 -11.054 1.00 92.69 87 THR A N 1
ATOM 617 C CA . THR A 1 87 ? -4.889 4.210 -10.063 1.00 92.69 87 THR A CA 1
ATOM 618 C C . THR A 1 87 ? -4.142 2.891 -10.268 1.00 92.69 87 THR A C 1
ATOM 620 O O . THR A 1 87 ? -3.912 2.468 -11.403 1.00 92.69 87 THR A O 1
ATOM 623 N N . ILE A 1 88 ? -3.788 2.223 -9.169 1.00 97.00 88 ILE A N 1
ATOM 624 C CA . ILE A 1 88 ? -3.298 0.841 -9.159 1.00 97.00 88 ILE A CA 1
ATOM 625 C C . ILE A 1 88 ? -4.384 -0.053 -8.564 1.00 97.00 88 ILE A C 1
ATOM 627 O O . ILE A 1 88 ? -4.812 0.181 -7.436 1.00 97.00 88 ILE A O 1
ATOM 631 N N . VAL A 1 89 ? -4.795 -1.086 -9.296 1.00 96.06 89 VAL A N 1
ATOM 632 C CA . VAL A 1 89 ? -5.728 -2.120 -8.828 1.00 96.06 89 VAL A CA 1
ATOM 633 C C . VAL A 1 89 ? -5.019 -3.471 -8.820 1.00 96.06 89 VAL A C 1
ATOM 635 O O . VAL A 1 89 ? -4.404 -3.857 -9.814 1.00 96.06 89 VAL A O 1
ATOM 638 N N . ASN A 1 90 ? -5.098 -4.189 -7.703 1.00 97.06 90 ASN A N 1
ATOM 639 C CA . ASN A 1 90 ? -4.563 -5.532 -7.542 1.00 97.06 90 ASN A CA 1
ATOM 640 C C . ASN A 1 90 ? -5.640 -6.523 -7.084 1.00 97.06 90 ASN A C 1
ATOM 642 O O . ASN A 1 90 ? -6.103 -6.490 -5.946 1.00 97.06 90 ASN A O 1
ATOM 646 N N . GLU A 1 91 ? -5.960 -7.465 -7.957 1.00 94.38 91 GLU A N 1
ATOM 647 C CA . GLU A 1 91 ? -6.831 -8.612 -7.685 1.00 94.38 91 GLU A CA 1
ATOM 648 C C . GLU A 1 91 ? -6.021 -9.902 -7.471 1.00 94.38 91 GLU A C 1
ATOM 650 O O . GLU A 1 91 ? -6.579 -10.953 -7.163 1.00 94.38 91 GLU A O 1
ATOM 655 N N . ALA A 1 92 ? -4.698 -9.848 -7.655 1.00 96.25 92 ALA A N 1
ATOM 656 C CA . ALA A 1 92 ? -3.801 -10.992 -7.572 1.00 96.25 92 ALA A CA 1
ATOM 657 C C . ALA A 1 92 ? -3.114 -11.140 -6.212 1.00 96.25 92 ALA A C 1
ATOM 659 O O . ALA A 1 92 ? -3.010 -10.222 -5.398 1.00 96.25 92 ALA A O 1
ATOM 660 N N . ASN A 1 93 ? -2.553 -12.330 -6.009 1.00 97.75 93 ASN A N 1
ATOM 661 C CA . ASN A 1 93 ? -1.625 -12.613 -4.922 1.00 97.75 93 ASN A CA 1
ATOM 662 C C . ASN A 1 93 ? -0.201 -12.274 -5.375 1.00 97.75 93 ASN A C 1
ATOM 664 O O . ASN A 1 93 ? 0.502 -13.116 -5.935 1.00 97.75 93 ASN A O 1
ATOM 668 N N . LEU A 1 94 ? 0.211 -11.025 -5.165 1.00 98.56 94 LEU A N 1
ATOM 669 C CA . LEU A 1 94 ? 1.533 -10.543 -5.546 1.00 98.56 94 LEU A CA 1
ATOM 670 C C . LEU A 1 94 ? 2.542 -10.873 -4.448 1.00 98.56 94 LEU A C 1
ATOM 672 O O . LEU A 1 94 ? 2.458 -10.366 -3.329 1.00 98.56 94 LEU A O 1
ATOM 676 N N . GLU A 1 95 ? 3.522 -11.706 -4.783 1.00 98.38 95 GLU A N 1
ATOM 677 C CA . GLU A 1 95 ? 4.544 -12.170 -3.851 1.00 98.38 95 GLU A CA 1
ATOM 678 C C . GLU A 1 95 ? 5.940 -12.040 -4.457 1.00 98.38 95 GLU A C 1
ATOM 680 O O . GLU A 1 95 ? 6.185 -12.474 -5.580 1.00 98.38 95 GLU A O 1
ATOM 685 N N . VAL A 1 96 ? 6.865 -11.454 -3.699 1.00 97.50 96 VAL A N 1
ATOM 686 C CA . VAL A 1 96 ? 8.297 -11.449 -4.027 1.00 97.50 96 VAL A CA 1
ATOM 687 C C . VAL A 1 96 ? 9.048 -12.473 -3.180 1.00 97.50 96 VAL A C 1
ATOM 689 O O . VAL A 1 96 ? 8.566 -12.935 -2.148 1.00 97.50 96 VAL A O 1
ATOM 692 N N . THR A 1 97 ? 10.256 -12.833 -3.608 1.00 95.38 97 THR A N 1
ATOM 693 C CA . THR A 1 97 ? 11.107 -13.768 -2.864 1.00 95.38 97 THR A CA 1
ATOM 694 C C . THR A 1 97 ? 11.547 -13.205 -1.517 1.00 95.38 97 THR A C 1
ATOM 696 O O . THR A 1 97 ? 11.558 -11.995 -1.286 1.00 95.38 97 THR A O 1
ATOM 699 N N . THR A 1 98 ? 11.943 -14.107 -0.615 1.00 96.12 98 THR A N 1
ATOM 700 C CA . THR A 1 98 ? 12.347 -13.732 0.742 1.00 96.12 98 THR A CA 1
ATOM 701 C C . THR A 1 98 ? 13.463 -12.680 0.746 1.00 96.12 98 THR A C 1
ATOM 703 O O . THR A 1 98 ? 14.419 -12.755 -0.029 1.00 96.12 98 THR A O 1
ATOM 706 N N . GLY A 1 99 ? 13.342 -11.690 1.629 1.00 94.50 99 GLY A N 1
ATOM 707 C CA . GLY A 1 99 ? 14.276 -10.570 1.756 1.00 94.50 99 GLY A CA 1
ATOM 708 C C . GLY A 1 99 ? 14.180 -9.527 0.638 1.00 94.50 99 GLY A C 1
ATOM 709 O O . GLY A 1 99 ? 14.964 -8.582 0.636 1.00 94.50 99 GLY A O 1
ATOM 710 N N . ARG A 1 100 ? 13.250 -9.675 -0.316 1.00 95.44 100 ARG A N 1
ATOM 711 C CA . ARG A 1 100 ? 12.961 -8.672 -1.353 1.00 95.44 100 ARG A CA 1
ATOM 712 C C . ARG A 1 100 ? 11.723 -7.877 -0.996 1.00 95.44 100 ARG A C 1
ATOM 714 O O . ARG A 1 100 ? 10.916 -8.299 -0.175 1.00 95.44 100 ARG A O 1
ATOM 721 N N . HIS A 1 101 ? 11.573 -6.713 -1.608 1.00 95.25 101 HIS A N 1
ATOM 722 C CA . HIS A 1 101 ? 10.507 -5.784 -1.258 1.00 95.25 101 HIS A CA 1
ATOM 723 C C . HIS A 1 101 ? 9.494 -5.660 -2.391 1.00 95.25 101 HIS A C 1
ATOM 725 O O . HIS A 1 101 ? 9.825 -5.840 -3.563 1.00 95.25 101 HIS A O 1
ATOM 731 N N . LEU A 1 102 ? 8.262 -5.328 -2.021 1.00 97.50 102 LEU A N 1
ATOM 732 C CA . LEU A 1 102 ? 7.158 -5.084 -2.934 1.00 97.50 102 LEU A CA 1
ATOM 733 C C . LEU A 1 102 ? 6.600 -3.695 -2.644 1.00 97.50 102 LEU A C 1
ATOM 735 O O . LEU A 1 102 ? 6.207 -3.411 -1.515 1.00 97.50 102 LEU A O 1
ATOM 739 N N . THR A 1 103 ? 6.595 -2.818 -3.645 1.00 96.94 103 THR A N 1
ATOM 740 C CA . THR A 1 103 ? 6.103 -1.444 -3.504 1.00 96.94 103 THR A CA 1
ATOM 741 C C . THR A 1 103 ? 5.053 -1.122 -4.559 1.00 96.94 103 THR A C 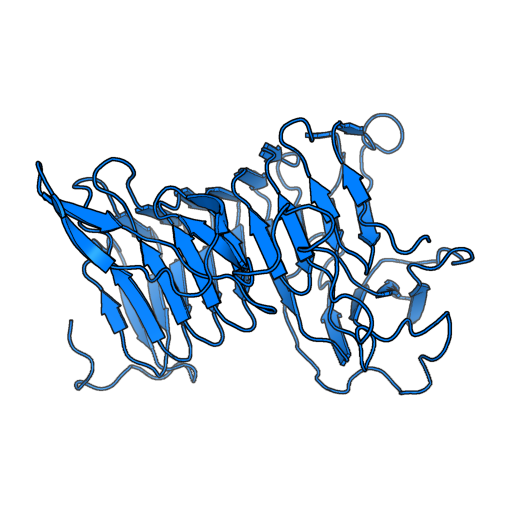1
ATOM 743 O O . THR A 1 103 ? 5.329 -1.274 -5.749 1.00 96.94 103 THR A O 1
ATOM 746 N N . LEU A 1 104 ? 3.895 -0.618 -4.126 1.00 97.94 104 LEU A N 1
ATOM 747 C CA . LEU A 1 104 ? 2.855 -0.051 -4.986 1.00 97.94 104 LEU A CA 1
ATOM 748 C C . LEU A 1 104 ? 2.687 1.444 -4.685 1.00 97.94 104 LEU A C 1
ATOM 750 O O . LEU A 1 104 ? 2.380 1.814 -3.551 1.00 97.94 104 LEU A O 1
ATOM 754 N N . THR A 1 105 ? 2.856 2.295 -5.697 1.00 96.38 105 THR A N 1
ATOM 755 C CA . THR A 1 105 ? 2.801 3.754 -5.531 1.00 96.38 105 THR A CA 1
ATOM 756 C C . THR A 1 105 ? 1.979 4.422 -6.630 1.00 96.38 105 THR A C 1
ATOM 758 O O . THR A 1 105 ? 2.446 4.518 -7.766 1.00 96.38 105 THR A O 1
ATOM 761 N N . GLY A 1 106 ? 0.807 4.964 -6.305 1.00 94.50 106 GLY A N 1
ATOM 762 C CA . GLY A 1 106 ? -0.051 5.637 -7.292 1.00 94.50 106 GLY A CA 1
ATOM 763 C C . GLY A 1 106 ? -0.838 6.819 -6.736 1.00 94.50 106 GLY A C 1
ATOM 764 O O . GLY A 1 106 ? -0.591 7.260 -5.622 1.00 94.50 106 GLY A O 1
ATOM 765 N N . GLY A 1 107 ? -1.798 7.345 -7.491 1.00 91.81 107 GLY A N 1
ATOM 766 C CA . GLY A 1 107 ? -2.742 8.348 -6.977 1.00 91.81 107 GLY A CA 1
ATOM 767 C C . GLY A 1 107 ? -3.816 7.723 -6.091 1.00 91.81 107 GLY A C 1
ATOM 768 O O . GLY A 1 107 ? -4.221 8.311 -5.094 1.00 91.81 107 GLY A O 1
ATOM 769 N N . THR A 1 108 ? -4.203 6.489 -6.410 1.00 94.50 108 THR A N 1
ATOM 770 C CA . THR A 1 108 ? -5.074 5.615 -5.612 1.00 94.50 108 THR A CA 1
ATOM 771 C C . THR A 1 108 ? -4.530 4.194 -5.704 1.00 94.50 108 THR A C 1
ATOM 773 O O . THR A 1 108 ? -4.055 3.789 -6.768 1.00 94.50 108 THR A O 1
ATOM 776 N N . VAL A 1 109 ? -4.590 3.424 -4.615 1.00 97.88 109 VAL A N 1
ATOM 777 C CA . VAL A 1 109 ? -4.174 2.010 -4.622 1.00 97.88 109 VAL A CA 1
ATOM 778 C C . VAL A 1 109 ? -5.258 1.138 -4.010 1.00 97.88 109 VAL A C 1
ATOM 780 O O . VAL A 1 109 ? -5.628 1.339 -2.858 1.00 97.88 109 VAL A O 1
ATOM 783 N N . LEU A 1 110 ? -5.734 0.154 -4.768 1.00 96.94 110 LEU A N 1
ATOM 784 C CA . LEU A 1 110 ? -6.763 -0.797 -4.360 1.00 96.94 110 LEU A CA 1
ATOM 785 C C . LEU A 1 110 ? -6.219 -2.222 -4.477 1.00 96.94 110 LEU A C 1
ATOM 787 O O . LEU A 1 110 ? -5.693 -2.589 -5.522 1.00 96.94 110 LEU A O 1
ATOM 791 N N . SER A 1 111 ? -6.334 -3.029 -3.425 1.00 97.00 111 SER A N 1
ATOM 792 C CA . SER A 1 111 ? -5.904 -4.428 -3.414 1.00 97.00 111 SER A CA 1
ATOM 793 C C . SER A 1 111 ? -6.924 -5.306 -2.698 1.00 97.00 111 SER A C 1
ATOM 795 O O . SER A 1 111 ? -6.936 -5.354 -1.466 1.00 97.00 111 SER A O 1
ATOM 797 N N . SER A 1 112 ? -7.731 -6.025 -3.477 1.00 92.88 112 SER A N 1
ATOM 798 C CA . SER A 1 112 ? -8.554 -7.147 -3.004 1.00 92.88 112 SER A CA 1
ATOM 799 C C . SER A 1 112 ? -7.760 -8.459 -2.964 1.00 92.88 112 SER A C 1
ATOM 801 O O . SER A 1 112 ? -8.112 -9.381 -2.237 1.00 92.88 112 SER A O 1
ATOM 803 N N . GLY A 1 113 ? -6.656 -8.546 -3.713 1.00 93.62 113 GLY A N 1
ATOM 804 C CA . GLY A 1 113 ? -5.678 -9.626 -3.590 1.00 93.62 113 GLY A CA 1
ATOM 805 C C . GLY A 1 113 ? -4.690 -9.418 -2.431 1.00 93.62 113 GLY A C 1
ATOM 806 O O . GLY A 1 113 ? -4.758 -8.424 -1.699 1.00 93.62 113 GLY A O 1
ATOM 807 N N . SER A 1 114 ? -3.727 -10.336 -2.279 1.00 97.56 114 SER A N 1
ATOM 808 C CA . SER A 1 114 ? -2.703 -10.254 -1.224 1.00 97.56 114 SER A CA 1
ATOM 809 C C . SER A 1 114 ? -1.367 -9.683 -1.697 1.00 97.56 114 SER A C 1
ATOM 811 O O . SER A 1 114 ? -0.932 -9.916 -2.823 1.00 97.56 114 SER A O 1
ATOM 813 N N . LEU A 1 115 ? -0.692 -8.963 -0.798 1.00 98.75 115 LEU A N 1
ATOM 814 C CA . LEU A 1 115 ? 0.651 -8.418 -0.997 1.00 98.75 115 LEU A CA 1
ATOM 815 C C . LEU A 1 115 ? 1.631 -9.093 -0.036 1.00 98.75 115 LEU A C 1
ATOM 817 O O . LEU A 1 115 ? 1.463 -9.010 1.184 1.00 98.75 115 LEU A O 1
ATOM 821 N N . LYS A 1 116 ? 2.659 -9.759 -0.568 1.00 98.69 116 LYS A N 1
ATOM 822 C CA . LYS A 1 116 ? 3.588 -10.570 0.227 1.00 98.69 116 LYS A CA 1
ATOM 823 C C . LYS A 1 116 ? 5.051 -10.249 -0.067 1.00 98.69 116 LYS A C 1
ATOM 825 O O . LYS A 1 116 ? 5.501 -10.294 -1.209 1.00 98.69 116 LYS A O 1
ATOM 830 N N . ALA A 1 117 ? 5.805 -9.972 0.992 1.00 98.19 117 ALA A N 1
ATOM 831 C CA . ALA A 1 117 ? 7.254 -9.796 0.959 1.00 98.19 117 ALA A CA 1
ATOM 832 C C . ALA A 1 117 ? 7.896 -10.444 2.202 1.00 98.19 117 ALA A C 1
ATOM 834 O O . ALA A 1 117 ? 8.245 -9.737 3.157 1.00 98.19 117 ALA A O 1
ATOM 835 N N . PRO A 1 118 ? 8.027 -11.785 2.246 1.00 97.50 118 PRO A N 1
ATOM 836 C CA . PRO A 1 118 ? 8.601 -12.490 3.393 1.00 97.50 118 PRO A CA 1
ATOM 837 C C . PRO A 1 118 ? 9.987 -11.937 3.746 1.00 97.50 118 PRO A C 1
ATOM 839 O O . PRO A 1 118 ? 10.828 -11.797 2.865 1.00 97.50 118 PRO A O 1
ATOM 842 N N . GLN A 1 119 ? 10.236 -11.581 5.011 1.00 95.94 119 GLN A N 1
ATOM 843 C CA . GLN A 1 119 ? 11.488 -10.940 5.474 1.00 95.94 119 GLN A CA 1
ATOM 844 C C . GLN A 1 119 ? 11.884 -9.630 4.754 1.00 95.94 119 GLN A C 1
ATOM 846 O O . GLN A 1 119 ? 12.945 -9.073 5.023 1.00 95.94 119 GLN A O 1
ATOM 851 N N . GLY A 1 120 ? 11.054 -9.124 3.844 1.00 95.81 120 GLY A N 1
ATOM 852 C CA . GLY A 1 120 ? 11.242 -7.862 3.142 1.00 95.81 120 GLY A CA 1
ATOM 853 C C . GLY A 1 120 ? 10.204 -6.831 3.561 1.00 95.81 120 GLY A C 1
ATOM 854 O O . GLY A 1 120 ? 9.592 -6.942 4.618 1.00 95.81 120 GLY A O 1
ATOM 855 N N . THR A 1 121 ? 9.982 -5.812 2.739 1.00 95.94 121 THR A N 1
ATOM 856 C CA . THR A 1 121 ? 9.009 -4.752 3.050 1.00 95.94 121 THR A CA 1
ATOM 857 C C . THR A 1 121 ? 7.887 -4.769 2.034 1.00 95.94 121 THR A C 1
ATOM 859 O O . THR A 1 121 ? 8.162 -4.761 0.835 1.00 95.94 121 THR A O 1
ATOM 862 N N . VAL A 1 122 ? 6.644 -4.727 2.509 1.00 98.25 122 VAL A N 1
ATOM 863 C CA . VAL A 1 122 ? 5.509 -4.311 1.683 1.00 98.25 122 VAL A CA 1
ATOM 864 C C . VAL A 1 122 ? 5.277 -2.822 1.912 1.00 98.25 122 VAL A C 1
ATOM 866 O O . VAL A 1 122 ? 5.003 -2.401 3.037 1.00 98.25 122 VAL A O 1
ATOM 869 N N . GLY A 1 123 ? 5.420 -2.033 0.851 1.00 96.31 123 GLY A N 1
ATOM 870 C CA . GLY A 1 123 ? 5.163 -0.599 0.833 1.00 96.31 123 GLY A CA 1
ATOM 871 C C . GLY A 1 123 ? 3.969 -0.272 -0.057 1.00 96.31 123 GLY A C 1
ATOM 872 O O . GLY A 1 123 ? 3.958 -0.631 -1.231 1.00 96.31 123 GLY A O 1
ATOM 873 N N . VAL A 1 124 ? 2.979 0.436 0.470 1.00 97.81 124 VAL A N 1
ATOM 874 C CA . VAL A 1 124 ? 1.874 0.980 -0.323 1.00 97.81 124 VAL A CA 1
ATOM 875 C C . VAL A 1 124 ? 1.764 2.466 -0.038 1.00 97.81 124 VAL A C 1
ATOM 877 O O . VAL A 1 124 ? 1.652 2.870 1.117 1.00 97.81 124 VAL A O 1
ATOM 880 N N . ALA A 1 125 ? 1.809 3.290 -1.076 1.00 94.38 125 ALA A N 1
ATOM 881 C CA . ALA A 1 125 ? 1.716 4.731 -0.927 1.00 94.38 125 ALA A CA 1
ATOM 882 C C . ALA A 1 125 ? 0.789 5.337 -1.976 1.00 94.38 125 ALA A C 1
ATOM 884 O O . ALA A 1 125 ? 0.832 4.967 -3.150 1.00 94.38 125 ALA A O 1
ATOM 885 N N . THR A 1 126 ? -0.004 6.316 -1.552 1.00 94.00 126 THR A N 1
ATOM 886 C CA . THR A 1 126 ? -0.595 7.280 -2.480 1.00 94.00 126 THR A CA 1
ATOM 887 C C . THR A 1 126 ? 0.141 8.601 -2.444 1.00 94.00 126 THR A C 1
ATOM 889 O O . THR A 1 126 ? 0.815 8.931 -1.466 1.00 94.00 126 THR A O 1
ATOM 892 N N . VAL A 1 127 ? 0.050 9.335 -3.545 1.00 90.88 127 VAL A N 1
ATOM 893 C CA . VAL A 1 127 ? 0.766 10.589 -3.739 1.00 90.88 127 VAL A CA 1
ATOM 894 C C . VAL A 1 127 ? -0.031 11.523 -4.635 1.00 90.88 127 VAL A C 1
ATOM 896 O O . VAL A 1 127 ? -0.776 11.093 -5.515 1.00 90.88 127 VAL A O 1
ATOM 899 N N . THR A 1 128 ? 0.118 12.818 -4.394 1.00 85.94 128 THR A N 1
ATOM 900 C CA . THR A 1 128 ? -0.451 13.868 -5.236 1.00 85.94 128 THR A CA 1
ATOM 901 C C . THR A 1 128 ? 0.488 14.199 -6.395 1.00 85.94 128 THR A C 1
ATOM 903 O O . THR A 1 128 ? 1.675 13.886 -6.351 1.00 85.94 128 THR A O 1
ATOM 906 N N . GLY A 1 129 ? -0.011 14.881 -7.427 1.00 82.88 129 GLY A N 1
ATOM 907 C CA . GLY A 1 129 ? 0.864 15.495 -8.427 1.00 82.88 129 GLY A CA 1
ATOM 908 C C . GLY A 1 129 ? 1.852 16.485 -7.797 1.00 82.88 129 GLY A C 1
ATOM 909 O O . GLY A 1 129 ? 1.749 16.833 -6.614 1.00 82.88 129 GLY A O 1
ATOM 910 N N . ASN A 1 130 ? 2.812 16.949 -8.595 1.00 82.62 130 ASN A N 1
ATOM 911 C CA . ASN A 1 130 ? 3.852 17.886 -8.156 1.00 82.62 130 ASN A CA 1
ATOM 912 C C . ASN A 1 130 ? 4.620 17.408 -6.905 1.00 82.62 130 ASN A C 1
ATOM 914 O O . ASN A 1 130 ? 4.802 18.151 -5.936 1.00 82.62 130 ASN A O 1
ATOM 918 N N . SER A 1 131 ? 4.980 16.126 -6.893 1.00 84.94 131 SER A N 1
ATOM 919 C CA . SER A 1 131 ? 5.574 15.458 -5.735 1.00 84.94 131 SER A CA 1
ATOM 920 C C . SER A 1 131 ? 6.664 14.485 -6.168 1.00 84.94 131 SER A C 1
ATOM 922 O O . SER A 1 131 ? 6.678 13.983 -7.292 1.00 84.94 131 SER A O 1
ATOM 924 N N . GLU A 1 132 ? 7.568 14.180 -5.244 1.00 84.69 132 GLU A N 1
ATOM 925 C CA . GLU A 1 132 ? 8.639 13.207 -5.437 1.00 84.69 132 GLU A CA 1
ATOM 926 C C . GLU A 1 132 ? 8.647 12.209 -4.274 1.00 84.69 132 GLU A C 1
ATOM 928 O O . GLU A 1 132 ? 8.438 12.584 -3.119 1.00 84.69 132 GLU A O 1
ATOM 933 N N . ILE A 1 133 ? 8.893 10.930 -4.566 1.00 84.50 133 ILE A N 1
ATOM 934 C CA . ILE A 1 133 ? 9.084 9.894 -3.546 1.00 84.50 133 ILE A CA 1
ATOM 935 C C . ILE A 1 133 ? 10.512 9.389 -3.613 1.00 84.50 133 ILE A C 1
ATOM 937 O O . ILE A 1 133 ? 10.899 8.707 -4.559 1.00 84.50 133 ILE A O 1
ATOM 941 N N . VAL A 1 134 ? 11.274 9.690 -2.565 1.00 83.19 134 VAL A N 1
ATOM 942 C CA . VAL A 1 134 ? 12.676 9.294 -2.439 1.00 83.19 134 VAL A CA 1
ATOM 943 C C . VAL A 1 134 ? 12.797 7.807 -2.092 1.00 83.19 134 VAL A C 1
ATOM 945 O O . VAL A 1 134 ? 12.293 7.330 -1.072 1.00 83.19 134 VAL A O 1
ATOM 948 N N . LEU A 1 135 ? 13.551 7.087 -2.914 1.00 78.75 135 LEU A N 1
ATOM 949 C CA . LEU A 1 135 ? 13.974 5.708 -2.709 1.00 78.75 135 LEU A CA 1
ATOM 950 C C . LEU A 1 135 ? 15.283 5.728 -1.904 1.00 78.75 135 LEU A C 1
ATOM 952 O O . LEU A 1 135 ? 16.364 5.943 -2.445 1.00 78.75 135 LEU A O 1
ATOM 956 N N . ARG A 1 136 ? 15.209 5.553 -0.577 1.00 60.09 136 ARG A N 1
ATOM 957 C CA . ARG A 1 136 ? 16.406 5.609 0.297 1.00 60.09 136 ARG A CA 1
ATOM 958 C C . ARG A 1 136 ? 17.359 4.426 0.125 1.00 60.09 136 ARG A C 1
ATOM 960 O O . ARG A 1 136 ? 18.527 4.518 0.481 1.00 60.09 136 ARG A O 1
ATOM 967 N N . SER A 1 137 ? 16.864 3.319 -0.406 1.00 53.66 137 SER A N 1
ATOM 968 C CA . SER A 1 137 ? 17.678 2.242 -0.960 1.00 53.66 137 SER A CA 1
ATOM 969 C C . SER A 1 137 ? 17.010 1.810 -2.264 1.00 53.66 137 SER A C 1
ATOM 971 O O . SER A 1 137 ? 15.787 1.953 -2.364 1.00 53.66 137 SER A O 1
ATOM 973 N N . PRO A 1 138 ? 17.732 1.219 -3.233 1.00 49.28 138 PRO A N 1
ATOM 974 C CA . PRO A 1 138 ? 17.111 0.690 -4.454 1.00 49.28 138 PRO A CA 1
ATOM 975 C C . PRO A 1 138 ? 16.071 -0.412 -4.175 1.00 49.28 138 PRO A C 1
ATOM 977 O O . PRO A 1 138 ? 15.460 -0.922 -5.107 1.00 49.28 138 PRO A O 1
ATOM 980 N N . ASN A 1 139 ? 15.897 -0.782 -2.902 1.00 39.22 139 ASN A N 1
ATOM 981 C CA . ASN A 1 139 ? 15.122 -1.897 -2.409 1.00 39.22 139 ASN A CA 1
ATOM 982 C C . ASN A 1 139 ? 13.918 -1.460 -1.553 1.00 39.22 139 ASN A C 1
ATOM 984 O O . ASN A 1 139 ? 12.979 -2.224 -1.454 1.00 39.22 139 ASN A O 1
ATOM 988 N N . ALA A 1 140 ? 13.858 -0.259 -0.964 1.00 39.84 140 ALA A N 1
ATOM 989 C CA . ALA A 1 140 ? 12.740 0.105 -0.080 1.00 39.84 140 ALA A CA 1
ATOM 990 C C . ALA A 1 140 ? 12.414 1.605 -0.077 1.00 39.84 140 ALA A C 1
ATOM 992 O O . ALA A 1 140 ? 13.300 2.455 0.074 1.00 39.84 140 ALA A O 1
ATOM 993 N N . VAL A 1 141 ? 11.115 1.923 -0.143 1.00 44.38 141 VAL A N 1
ATOM 994 C CA . VAL A 1 141 ? 10.575 3.260 0.149 1.00 44.38 141 VAL A CA 1
ATOM 995 C C . VAL A 1 141 ? 10.588 3.454 1.662 1.00 44.38 141 VAL A C 1
ATOM 997 O O . VAL A 1 141 ? 9.617 3.154 2.342 1.00 44.38 141 VAL A O 1
ATOM 1000 N N . LEU A 1 142 ? 11.715 3.909 2.213 1.00 41.69 142 LEU A N 1
ATOM 1001 C CA . LEU A 1 142 ? 11.866 4.108 3.663 1.00 41.69 142 LEU A CA 1
ATOM 1002 C C . LEU A 1 142 ? 11.765 5.581 4.098 1.00 41.69 142 LEU A C 1
ATOM 1004 O O . LEU A 1 142 ? 12.088 5.927 5.230 1.00 41.69 142 LEU A O 1
ATOM 1008 N N . SER A 1 143 ? 11.303 6.472 3.218 1.00 37.19 143 SER A N 1
ATOM 1009 C CA . SER A 1 143 ? 10.752 7.762 3.640 1.00 37.19 143 SER A CA 1
ATOM 1010 C C . SER A 1 143 ? 9.894 8.391 2.551 1.00 37.19 143 SER A C 1
ATOM 1012 O O . SER A 1 143 ? 10.389 8.679 1.464 1.00 37.19 143 SER A O 1
ATOM 1014 N N . LEU A 1 144 ? 8.649 8.709 2.882 1.00 41.31 144 LEU A N 1
ATOM 1015 C CA . LEU A 1 144 ? 7.843 9.658 2.125 1.00 41.31 144 LEU A CA 1
ATOM 1016 C C . LEU A 1 144 ? 8.240 11.058 2.603 1.00 41.31 144 LEU A C 1
ATOM 1018 O O . LEU A 1 144 ? 7.799 11.507 3.658 1.00 41.31 144 LEU A O 1
ATOM 1022 N N . ARG A 1 145 ? 9.136 11.730 1.878 1.00 39.53 145 ARG A N 1
ATOM 1023 C CA . ARG A 1 145 ? 9.242 13.190 1.965 1.00 39.53 145 ARG A CA 1
ATOM 1024 C C . ARG A 1 145 ? 8.425 13.754 0.817 1.00 39.53 145 ARG A C 1
ATOM 1026 O O . ARG A 1 145 ? 8.899 13.779 -0.308 1.00 39.53 145 ARG A O 1
ATOM 1033 N N . LEU A 1 146 ? 7.197 14.165 1.118 1.00 41.97 146 LEU A N 1
ATOM 1034 C CA . LEU A 1 146 ? 6.390 14.965 0.207 1.00 41.97 146 LEU A CA 1
ATOM 1035 C C . LEU A 1 146 ? 6.992 16.369 0.184 1.00 41.97 146 LEU A C 1
ATOM 1037 O O . LEU A 1 146 ? 6.683 17.199 1.036 1.00 41.97 146 LEU A O 1
ATOM 1041 N N . ASN A 1 147 ? 7.883 16.627 -0.763 1.00 43.72 147 ASN A N 1
ATOM 1042 C CA . ASN A 1 147 ? 8.229 17.998 -1.090 1.00 43.72 147 ASN A CA 1
ATOM 1043 C C . ASN A 1 147 ? 7.180 18.474 -2.106 1.00 43.72 147 ASN A C 1
ATOM 1045 O O . ASN A 1 147 ? 7.302 18.213 -3.300 1.00 43.72 147 ASN A O 1
ATOM 1049 N N . GLY A 1 148 ? 6.106 19.107 -1.629 1.00 41.03 148 GLY A N 1
ATOM 1050 C CA . GLY A 1 148 ? 5.189 19.809 -2.526 1.00 41.03 148 GLY A CA 1
ATOM 1051 C C . GLY A 1 148 ? 5.944 20.931 -3.242 1.00 41.03 148 GLY A C 1
ATOM 1052 O O . GLY A 1 148 ? 6.755 21.609 -2.611 1.00 41.03 148 GLY A O 1
ATOM 1053 N N . ASN A 1 149 ? 5.699 21.115 -4.542 1.00 48.56 149 ASN A N 1
ATOM 1054 C CA . ASN A 1 149 ? 6.411 22.089 -5.387 1.00 48.56 149 ASN A CA 1
ATOM 1055 C C . ASN A 1 149 ? 7.906 21.784 -5.598 1.00 48.56 149 ASN A C 1
ATOM 1057 O O . ASN A 1 149 ? 8.699 22.700 -5.797 1.00 48.56 149 ASN A O 1
ATOM 1061 N N . ALA A 1 150 ? 8.308 20.511 -5.540 1.00 49.47 150 ALA A N 1
ATOM 1062 C CA . ALA A 1 150 ? 9.710 20.107 -5.704 1.00 49.47 150 ALA A CA 1
ATOM 1063 C C . ALA A 1 150 ? 10.175 19.930 -7.147 1.00 49.47 150 ALA A C 1
ATOM 1065 O O . ALA A 1 150 ? 11.373 19.757 -7.375 1.00 49.47 150 ALA A O 1
ATOM 1066 N N . ILE A 1 151 ? 9.246 19.904 -8.102 1.00 49.31 151 ILE A N 1
ATOM 1067 C CA . ILE A 1 151 ? 9.577 19.731 -9.513 1.00 49.31 151 ILE A CA 1
ATOM 1068 C C . ILE A 1 151 ? 9.518 21.103 -10.182 1.00 49.31 151 ILE A C 1
ATOM 1070 O O . ILE A 1 151 ? 8.500 21.789 -10.119 1.00 49.31 151 ILE A O 1
ATOM 1074 N N . ASP A 1 152 ? 10.644 21.498 -10.778 1.00 50.16 152 ASP A N 1
ATOM 1075 C CA . ASP A 1 152 ? 10.776 22.711 -11.583 1.00 50.16 152 ASP A CA 1
ATOM 1076 C C . ASP A 1 152 ? 9.755 22.678 -12.743 1.00 50.16 152 ASP A C 1
ATOM 1078 O O . ASP A 1 152 ? 9.673 21.654 -13.430 1.00 50.16 152 ASP A O 1
ATOM 1082 N N . PRO A 1 153 ? 8.981 23.753 -12.987 1.00 44.28 153 PRO A N 1
ATOM 1083 C CA . PRO A 1 153 ? 8.072 23.855 -14.132 1.00 44.28 153 PRO A CA 1
ATOM 1084 C C . PRO A 1 153 ? 8.746 23.693 -15.507 1.00 44.28 153 PRO A C 1
ATOM 1086 O O . PRO A 1 153 ? 8.040 23.529 -16.493 1.00 44.28 153 PRO A O 1
ATOM 1089 N N . ALA A 1 154 ? 10.081 23.674 -15.603 1.00 46.59 154 ALA A N 1
ATOM 1090 C CA . ALA A 1 154 ? 10.796 23.236 -16.807 1.00 46.59 154 ALA A CA 1
ATOM 1091 C C . ALA A 1 154 ? 10.599 21.739 -17.152 1.00 46.59 154 ALA A C 1
ATOM 1093 O O . ALA A 1 154 ? 11.086 21.275 -18.182 1.00 46.59 154 ALA A O 1
ATOM 1094 N N . PHE A 1 155 ? 9.892 20.973 -16.313 1.00 43.97 155 PHE A N 1
ATOM 1095 C CA . PHE A 1 155 ? 9.398 19.628 -16.621 1.00 43.97 155 PHE A CA 1
ATOM 1096 C C . PHE A 1 155 ? 8.139 19.691 -17.521 1.00 43.97 155 PHE A C 1
ATOM 1098 O O . PHE A 1 155 ? 7.058 19.264 -17.134 1.00 43.97 155 PHE A O 1
ATOM 1105 N N . GLU A 1 156 ? 8.296 20.241 -18.725 1.00 44.03 156 GLU A N 1
ATOM 1106 C CA . GLU A 1 156 ? 7.340 20.289 -19.849 1.00 44.03 156 GLU A CA 1
ATOM 1107 C C . GLU A 1 156 ? 8.172 19.865 -21.085 1.00 44.03 156 GLU A C 1
ATOM 1109 O O . GLU A 1 156 ? 9.287 20.350 -21.250 1.00 44.03 156 GLU A O 1
ATOM 1114 N N . GLU A 1 157 ? 7.849 18.921 -21.969 1.00 45.66 157 GLU A N 1
ATOM 1115 C CA . GLU A 1 157 ? 6.594 18.403 -22.506 1.00 45.66 157 GLU A CA 1
ATOM 1116 C C . GLU A 1 157 ? 6.818 16.952 -22.995 1.00 45.66 157 GLU A C 1
ATOM 1118 O O . GLU A 1 157 ? 7.795 16.643 -23.678 1.00 45.66 157 GLU A O 1
ATOM 1123 N N . SER A 1 158 ? 5.848 16.074 -22.753 1.00 38.22 158 SER A N 1
ATOM 1124 C CA . SER A 1 158 ? 5.416 15.073 -23.736 1.00 38.22 158 SER A CA 1
ATOM 1125 C C . SER A 1 158 ? 3.937 14.838 -23.457 1.00 38.22 158 SER A C 1
ATOM 1127 O O . SER A 1 158 ? 3.570 14.021 -22.620 1.00 38.22 158 SER A O 1
ATOM 1129 N N . GLU A 1 159 ? 3.127 15.694 -24.078 1.00 39.12 159 GLU A N 1
ATOM 1130 C CA . GLU A 1 159 ? 1.665 15.750 -24.031 1.00 39.12 159 GLU A CA 1
ATOM 1131 C C . GLU A 1 159 ? 1.037 15.649 -22.634 1.00 39.12 159 GLU A C 1
ATOM 1133 O O . GLU A 1 159 ? 0.619 14.591 -22.158 1.00 39.12 159 GLU A O 1
ATOM 1138 N N . ALA A 1 160 ? 0.859 16.823 -22.025 1.00 36.75 160 ALA A N 1
ATOM 1139 C CA . ALA A 1 160 ? -0.210 17.063 -21.073 1.00 36.75 160 ALA A CA 1
ATOM 1140 C C . ALA A 1 160 ? -1.565 16.763 -21.742 1.00 36.75 160 ALA A C 1
ATOM 1142 O O . ALA A 1 160 ? -2.257 17.647 -22.249 1.00 36.75 160 ALA A O 1
ATOM 1143 N N . THR A 1 161 ? -1.973 15.496 -21.732 1.00 34.62 161 THR A N 1
ATOM 1144 C CA . THR A 1 161 ? -3.384 15.156 -21.870 1.00 34.62 161 THR A CA 1
ATOM 1145 C C . THR A 1 161 ? -4.056 15.600 -20.582 1.00 34.62 161 THR A C 1
ATOM 1147 O O . THR A 1 161 ? -3.987 14.976 -19.525 1.00 34.62 161 THR A O 1
ATOM 1150 N N . THR A 1 162 ? -4.644 16.785 -20.667 1.00 32.97 162 THR A N 1
ATOM 1151 C CA . THR A 1 162 ? -5.571 17.326 -19.688 1.00 32.97 162 THR A CA 1
ATOM 1152 C C . THR A 1 162 ? -6.553 16.233 -19.272 1.00 32.97 162 THR A C 1
ATOM 1154 O O . THR A 1 162 ? -7.344 15.733 -20.072 1.00 32.97 162 THR A O 1
ATOM 1157 N N . LEU A 1 163 ? -6.554 15.901 -17.981 1.00 37.03 163 LEU A N 1
ATOM 1158 C CA . LEU A 1 163 ? -7.558 15.060 -17.329 1.00 37.03 163 LEU A CA 1
ATOM 1159 C C . LEU A 1 163 ? -8.904 15.811 -17.192 1.00 37.03 163 LEU A C 1
ATOM 1161 O O . LEU A 1 163 ? -9.566 15.767 -16.162 1.00 37.03 163 LEU A O 1
ATOM 1165 N N . ALA A 1 164 ? -9.280 16.544 -18.242 1.00 35.16 164 ALA A N 1
ATOM 1166 C CA . ALA A 1 164 ? -10.559 17.215 -18.433 1.00 35.16 164 ALA A CA 1
ATOM 1167 C C . ALA A 1 164 ? -11.425 16.495 -19.488 1.00 35.16 164 ALA A C 1
ATOM 1169 O O . ALA A 1 164 ? -12.502 16.974 -19.825 1.00 35.16 164 ALA A O 1
ATOM 1170 N N . ALA A 1 165 ? -10.993 15.331 -19.992 1.00 32.69 165 ALA A N 1
ATOM 1171 C CA . ALA A 1 165 ? -11.718 14.570 -21.011 1.00 32.69 165 ALA A CA 1
ATOM 1172 C C . ALA A 1 165 ? -11.902 13.079 -20.672 1.00 32.69 165 ALA A C 1
ATOM 1174 O O . ALA A 1 165 ? -11.899 12.237 -21.565 1.00 32.69 165 ALA A O 1
ATOM 1175 N N . ILE A 1 166 ? -12.136 12.738 -19.399 1.00 40.66 166 ILE A N 1
ATOM 1176 C CA . ILE A 1 166 ? -12.716 11.428 -19.062 1.00 40.66 166 ILE A CA 1
ATOM 1177 C C . ILE A 1 166 ? -14.058 11.598 -18.334 1.00 40.66 166 ILE A C 1
ATOM 1179 O O . ILE A 1 166 ? -14.146 11.332 -17.139 1.00 40.66 166 ILE A O 1
ATOM 1183 N N . PRO A 1 167 ? -15.146 11.972 -19.034 1.00 38.56 167 PRO A N 1
ATOM 1184 C CA . PRO A 1 167 ? -16.483 11.601 -18.581 1.00 38.56 167 PRO A CA 1
ATOM 1185 C C . PRO A 1 167 ? -16.762 10.097 -18.759 1.00 38.56 167 PRO A C 1
ATOM 1187 O O . PRO A 1 167 ? -17.717 9.587 -18.191 1.00 38.56 167 PRO A O 1
ATOM 1190 N N . ASN A 1 168 ? -15.953 9.358 -19.530 1.00 42.62 168 ASN A N 1
ATOM 1191 C CA . ASN A 1 168 ? -16.432 8.117 -20.145 1.00 42.62 168 ASN A CA 1
ATOM 1192 C C . ASN A 1 168 ? -15.692 6.824 -19.788 1.00 42.62 168 ASN A C 1
ATOM 1194 O O . ASN A 1 168 ? -15.908 5.839 -20.476 1.00 42.62 168 ASN A O 1
ATOM 1198 N N . LEU A 1 169 ? -14.886 6.738 -18.724 1.00 40.56 169 LEU A N 1
ATOM 1199 C CA . LEU A 1 169 ? -14.442 5.398 -18.292 1.00 40.56 169 LEU A CA 1
ATOM 1200 C C . LEU A 1 169 ? -15.571 4.632 -17.580 1.00 40.56 169 LEU A C 1
ATOM 1202 O O . LEU A 1 169 ? -15.704 3.431 -17.785 1.00 40.56 169 LEU A O 1
ATOM 1206 N N . ALA A 1 170 ? -16.423 5.340 -16.828 1.00 41.44 170 ALA A N 1
ATOM 1207 C CA . ALA A 1 170 ? -17.676 4.788 -16.314 1.00 41.44 170 ALA A CA 1
ATOM 1208 C C . ALA A 1 170 ? -18.632 4.474 -17.478 1.00 41.44 170 ALA A C 1
ATOM 1210 O O . ALA A 1 170 ? -18.985 3.322 -17.688 1.00 41.44 170 ALA A O 1
ATOM 1211 N N . ALA A 1 171 ? -18.911 5.448 -18.353 1.00 39.91 171 ALA A N 1
ATOM 1212 C CA . ALA A 1 171 ? -19.857 5.265 -19.460 1.00 39.91 171 ALA A CA 1
ATOM 1213 C C . ALA A 1 171 ? -19.456 4.203 -20.509 1.00 39.91 171 ALA A C 1
ATOM 1215 O O . ALA A 1 171 ? -20.318 3.716 -21.236 1.00 39.91 171 ALA A O 1
ATOM 1216 N N . LEU A 1 172 ? -18.169 3.843 -20.627 1.00 42.22 172 LEU A N 1
ATOM 1217 C CA . LEU A 1 172 ? -17.718 2.789 -21.550 1.00 42.22 172 LEU A CA 1
ATOM 1218 C C . LEU A 1 172 ? -17.766 1.380 -20.927 1.00 42.22 172 LEU A C 1
ATOM 1220 O O . LEU A 1 172 ? -17.561 0.399 -21.641 1.00 42.22 172 LEU A O 1
ATOM 1224 N N . LEU A 1 173 ? -18.035 1.269 -19.619 1.00 43.03 173 LEU A N 1
ATOM 1225 C CA . LEU A 1 173 ? -18.157 -0.000 -18.887 1.00 43.03 173 LEU A CA 1
ATOM 1226 C C . LEU A 1 173 ? -19.546 -0.221 -18.269 1.00 43.03 173 LEU A C 1
ATOM 1228 O O . LEU A 1 173 ? -19.860 -1.350 -17.898 1.00 43.03 173 LEU A O 1
ATOM 1232 N N . THR A 1 174 ? -20.379 0.816 -18.189 1.00 47.03 174 THR A N 1
ATOM 1233 C CA . THR A 1 174 ? -21.668 0.783 -17.499 1.00 47.03 174 THR A CA 1
ATOM 1234 C C . THR A 1 174 ? -22.743 1.180 -18.499 1.00 47.03 174 THR A C 1
ATOM 1236 O O . THR A 1 174 ? -22.882 2.340 -18.889 1.00 47.03 174 THR A O 1
ATOM 1239 N N . GLY A 1 175 ? -23.495 0.199 -18.990 1.00 37.31 175 GLY A N 1
ATOM 1240 C CA . GLY A 1 175 ? -24.783 0.529 -19.580 1.00 37.31 175 GLY A CA 1
ATOM 1241 C C . GLY A 1 175 ? -25.594 1.315 -18.545 1.00 37.31 175 GLY A C 1
ATOM 1242 O O . GLY A 1 175 ? -25.751 0.832 -17.431 1.00 37.31 175 GLY A O 1
ATOM 1243 N N . ASP A 1 176 ? -26.090 2.479 -18.966 1.00 41.03 176 ASP A N 1
ATOM 1244 C CA . ASP A 1 176 ? -26.971 3.428 -18.263 1.00 41.03 176 ASP A CA 1
ATOM 1245 C C . ASP A 1 176 ? -26.276 4.582 -17.474 1.00 41.03 176 ASP A C 1
ATOM 1247 O O . ASP A 1 176 ? -25.560 4.336 -16.505 1.00 41.03 176 ASP A O 1
ATOM 1251 N N . PRO A 1 177 ? -26.461 5.865 -17.871 1.00 49.22 177 PRO A N 1
ATOM 1252 C CA . PRO A 1 177 ? -25.788 7.032 -17.281 1.00 49.22 177 PRO A CA 1
ATOM 1253 C C . PRO A 1 177 ? -26.560 7.720 -16.132 1.00 49.22 177 PRO A C 1
ATOM 1255 O O . PRO A 1 177 ? -26.170 8.807 -15.704 1.00 49.22 177 PRO A O 1
ATOM 1258 N N . GLU A 1 178 ? -27.656 7.139 -15.635 1.00 51.62 178 GLU A N 1
ATOM 1259 C CA . GLU A 1 178 ? -28.553 7.792 -14.660 1.00 51.62 178 GLU A CA 1
ATOM 1260 C C . GLU A 1 178 ? -28.034 7.767 -13.205 1.00 51.62 178 GLU A C 1
ATOM 1262 O O . GLU A 1 178 ? -28.477 8.564 -12.376 1.00 51.62 178 GLU A O 1
ATOM 1267 N N . THR A 1 179 ? -27.048 6.923 -12.874 1.00 54.38 179 THR A N 1
ATOM 1268 C CA . THR A 1 179 ? -26.369 6.962 -11.567 1.00 54.38 179 THR A CA 1
ATOM 1269 C C . THR A 1 179 ? -24.861 7.082 -11.757 1.00 54.38 179 THR A C 1
ATOM 1271 O O . THR A 1 179 ? -24.282 6.200 -12.387 1.00 54.38 179 THR A O 1
ATOM 1274 N N . PRO A 1 180 ? -24.186 8.124 -11.228 1.00 57.94 180 PRO A N 1
ATOM 1275 C CA . PRO A 1 180 ? -22.733 8.199 -11.308 1.00 57.94 180 PRO A CA 1
ATOM 1276 C C . PRO A 1 180 ? -22.154 7.015 -10.541 1.00 57.94 180 PRO A C 1
ATOM 1278 O O . PRO A 1 180 ? -22.234 7.000 -9.321 1.00 57.94 180 PRO A O 1
ATOM 1281 N N . GLU A 1 181 ? -21.617 6.011 -11.226 1.00 66.94 181 GLU A N 1
ATOM 1282 C CA . GLU A 1 181 ? -20.970 4.884 -10.563 1.00 66.94 181 GLU A CA 1
ATOM 1283 C C . GLU A 1 181 ? -19.623 5.321 -9.973 1.00 66.94 181 GLU A C 1
ATOM 1285 O O . GLU A 1 181 ? -18.843 6.050 -10.589 1.00 66.94 181 GLU A O 1
ATOM 1290 N N . ALA A 1 182 ? -19.347 4.882 -8.751 1.00 79.81 182 ALA A N 1
ATOM 1291 C CA . ALA A 1 182 ? -18.079 5.058 -8.068 1.00 79.81 182 ALA A CA 1
ATOM 1292 C C . ALA A 1 182 ? -17.450 3.694 -7.794 1.00 79.81 182 ALA A C 1
ATOM 1294 O O . ALA A 1 182 ? -18.143 2.696 -7.602 1.00 79.81 182 ALA A O 1
ATOM 1295 N N . ILE A 1 183 ? -16.121 3.657 -7.712 1.00 85.12 183 ILE A N 1
ATOM 1296 C CA . ILE A 1 183 ? -15.448 2.488 -7.155 1.00 85.12 183 ILE A CA 1
ATOM 1297 C C . ILE A 1 183 ? -15.783 2.431 -5.667 1.00 85.12 183 ILE A C 1
ATOM 1299 O O . ILE A 1 183 ? -15.629 3.415 -4.940 1.00 85.12 183 ILE A O 1
ATOM 1303 N N . THR A 1 184 ? -16.241 1.273 -5.223 1.00 87.75 184 THR A N 1
ATOM 1304 C CA . THR A 1 184 ? -16.664 1.016 -3.854 1.00 87.75 184 THR A CA 1
ATOM 1305 C C . THR A 1 184 ? -15.919 -0.181 -3.282 1.00 87.75 184 THR A C 1
ATOM 1307 O O . THR A 1 184 ? -15.533 -1.092 -4.016 1.00 87.75 184 THR A O 1
ATOM 1310 N N . VAL A 1 185 ? -15.684 -0.152 -1.970 1.00 90.12 185 VAL A N 1
ATOM 1311 C CA . VAL A 1 185 ? -15.095 -1.265 -1.216 1.00 90.12 185 VAL A CA 1
ATOM 1312 C C . VAL A 1 185 ? -16.099 -1.729 -0.178 1.00 90.12 185 VAL A C 1
ATOM 1314 O O . VAL A 1 185 ? -16.481 -0.959 0.710 1.00 90.12 185 VAL A O 1
ATOM 1317 N N . SER A 1 186 ? -16.522 -2.978 -0.308 1.00 90.56 186 SER A N 1
ATOM 1318 C CA . SER A 1 186 ? -17.483 -3.618 0.585 1.00 90.56 186 SER A CA 1
ATOM 1319 C C . SER A 1 186 ? -16.813 -4.079 1.893 1.00 90.56 186 SER A C 1
ATOM 1321 O O . SER A 1 186 ? -15.590 -4.237 1.939 1.00 90.56 186 SER A O 1
ATOM 1323 N N . PRO A 1 187 ? -17.583 -4.323 2.969 1.00 91.44 187 PRO A N 1
ATOM 1324 C CA . PRO A 1 187 ? -17.079 -4.826 4.254 1.00 91.44 187 PRO A CA 1
ATOM 1325 C C . PRO A 1 187 ? -16.267 -6.132 4.179 1.00 91.44 187 PRO A C 1
ATOM 1327 O O . PRO A 1 187 ? -15.391 -6.374 5.013 1.00 91.44 187 PRO A O 1
ATOM 1330 N N . ASP A 1 188 ? -16.518 -6.962 3.167 1.00 88.19 188 ASP A N 1
ATOM 1331 C CA . ASP A 1 188 ? -15.768 -8.194 2.894 1.00 88.19 188 ASP A CA 1
ATOM 1332 C C . ASP A 1 188 ? -14.436 -7.960 2.154 1.00 88.19 188 ASP A C 1
ATOM 1334 O O . ASP A 1 188 ? -13.699 -8.911 1.898 1.00 88.19 188 ASP A O 1
ATOM 1338 N N . GLY A 1 189 ? -14.109 -6.706 1.825 1.00 86.00 189 GLY A N 1
ATOM 1339 C CA . GLY A 1 189 ? -12.903 -6.314 1.094 1.00 86.00 189 GLY A CA 1
ATOM 1340 C C . GLY A 1 189 ? -13.019 -6.402 -0.429 1.00 86.00 189 GLY A C 1
ATOM 1341 O O . GLY A 1 189 ? -12.055 -6.077 -1.125 1.00 86.00 189 GLY A O 1
ATOM 1342 N N . THR A 1 190 ? -14.179 -6.793 -0.967 1.00 86.81 190 THR A N 1
ATOM 1343 C CA . THR A 1 190 ? -14.402 -6.810 -2.417 1.00 86.81 190 THR A CA 1
ATOM 1344 C C . THR A 1 190 ? -14.463 -5.395 -2.988 1.00 86.81 190 THR A C 1
ATOM 1346 O O . THR A 1 190 ? -14.928 -4.452 -2.344 1.00 86.81 190 THR A O 1
ATOM 1349 N N . ILE A 1 191 ? -13.962 -5.250 -4.216 1.00 86.44 191 ILE A N 1
ATOM 1350 C CA . ILE A 1 191 ? -13.973 -3.998 -4.973 1.00 86.44 191 ILE A CA 1
ATOM 1351 C C . ILE A 1 191 ? -15.016 -4.134 -6.077 1.00 86.44 191 ILE A C 1
ATOM 1353 O O . ILE A 1 191 ? -14.987 -5.103 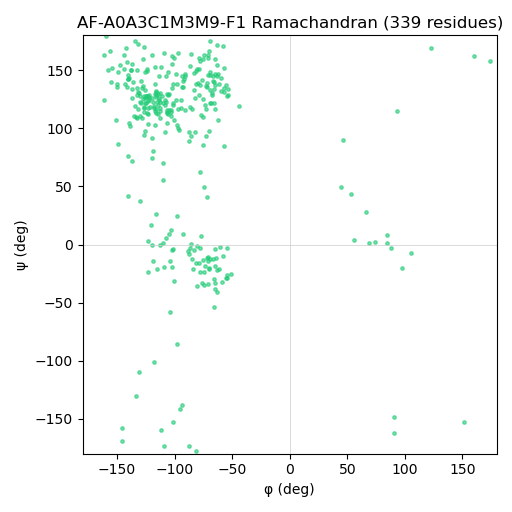-6.835 1.00 86.44 191 ILE A O 1
ATOM 1357 N N . ALA A 1 192 ? -15.909 -3.158 -6.189 1.00 83.69 192 ALA A N 1
ATOM 1358 C CA . ALA A 1 192 ? -16.949 -3.135 -7.210 1.00 83.69 192 ALA A CA 1
ATOM 1359 C C . ALA A 1 192 ? -17.210 -1.710 -7.704 1.00 83.69 192 ALA A C 1
ATOM 1361 O O . ALA A 1 192 ? -16.863 -0.733 -7.036 1.00 83.69 192 ALA A O 1
ATOM 1362 N N . LEU A 1 193 ? -17.861 -1.588 -8.858 1.00 80.19 193 LEU A N 1
ATOM 1363 C CA . LEU A 1 193 ? -18.535 -0.349 -9.229 1.00 80.19 193 LEU A CA 1
ATOM 1364 C C . LEU A 1 193 ? -19.915 -0.335 -8.567 1.00 80.19 193 LEU A C 1
ATOM 1366 O O . LEU A 1 193 ? -20.622 -1.341 -8.561 1.00 80.19 193 LEU A O 1
ATOM 1370 N N . GLY A 1 194 ? -20.266 0.782 -7.943 1.00 75.56 194 GLY A N 1
ATOM 1371 C CA . GLY A 1 194 ? -21.504 0.913 -7.190 1.00 75.56 194 GLY A CA 1
ATOM 1372 C C . GLY A 1 194 ? -21.903 2.367 -6.994 1.00 75.56 194 GLY A C 1
ATOM 1373 O O . GLY A 1 194 ? -21.214 3.288 -7.429 1.00 75.56 194 GLY A O 1
ATOM 1374 N N . SER A 1 195 ? -23.029 2.595 -6.323 1.00 76.06 195 SER A N 1
ATOM 1375 C CA . SER A 1 195 ? -23.494 3.961 -6.085 1.00 76.06 195 SER A CA 1
ATOM 1376 C C . SER A 1 195 ? -22.613 4.692 -5.049 1.00 76.06 195 SER A C 1
ATOM 1378 O O . SER A 1 195 ? -22.332 4.145 -3.979 1.00 76.06 195 SER A O 1
ATOM 1380 N N . PRO A 1 196 ? -22.228 5.961 -5.291 1.00 71.62 196 PRO A N 1
ATOM 1381 C CA . PRO A 1 196 ? -21.431 6.780 -4.380 1.00 71.62 196 PRO A CA 1
ATOM 1382 C C . PRO A 1 196 ? -22.199 7.181 -3.120 1.00 71.62 196 PRO A C 1
ATOM 1384 O O . PRO A 1 196 ? -21.597 7.706 -2.184 1.00 71.62 196 PRO A O 1
ATOM 1387 N N . THR A 1 197 ? -23.521 6.985 -3.099 1.00 73.88 197 THR A N 1
ATOM 1388 C CA . THR A 1 197 ? -24.365 7.268 -1.934 1.00 73.88 197 THR A CA 1
ATOM 1389 C C . THR A 1 197 ? -24.472 6.085 -0.980 1.00 73.88 197 THR A C 1
ATOM 1391 O O . THR A 1 197 ? -25.071 6.234 0.084 1.00 73.88 197 THR A O 1
ATOM 1394 N N . VAL A 1 198 ? -23.920 4.916 -1.327 1.00 75.19 198 VAL A N 1
ATOM 1395 C CA . VAL A 1 198 ? -23.844 3.793 -0.390 1.00 75.19 198 VAL A CA 1
ATOM 1396 C C . VAL A 1 198 ? -22.856 4.167 0.711 1.00 75.19 198 VAL A C 1
ATOM 1398 O O . VAL A 1 198 ? -21.702 4.496 0.442 1.00 75.19 198 VAL A O 1
ATOM 1401 N N . THR A 1 199 ? -23.328 4.150 1.954 1.00 84.94 199 THR A N 1
ATOM 1402 C CA . THR A 1 199 ? -22.519 4.447 3.136 1.00 84.94 199 THR A CA 1
ATOM 1403 C C . THR A 1 199 ? -22.372 3.198 3.983 1.00 84.94 199 THR A C 1
ATOM 1405 O O . THR A 1 199 ? -23.290 2.383 4.062 1.00 84.94 199 THR A O 1
ATOM 1408 N N . LEU A 1 200 ? -21.210 3.038 4.617 1.00 87.88 200 LEU A N 1
ATOM 1409 C CA . LEU A 1 200 ? -21.056 1.993 5.619 1.00 87.88 200 LEU A CA 1
ATOM 1410 C C . LEU A 1 200 ? -21.876 2.297 6.855 1.00 87.88 200 LEU A C 1
ATOM 1412 O O . LEU A 1 200 ? -21.805 3.395 7.412 1.00 87.88 200 LEU A O 1
ATOM 1416 N N . GLN A 1 201 ? -22.591 1.275 7.303 1.00 88.44 201 GLN A N 1
ATOM 1417 C CA . GLN A 1 201 ? -23.348 1.293 8.538 1.00 88.44 201 GLN A CA 1
ATOM 1418 C C . GLN A 1 201 ? -23.213 -0.050 9.241 1.00 88.44 201 GLN A C 1
ATOM 1420 O O . GLN A 1 201 ? -23.201 -1.101 8.606 1.00 88.44 201 GLN A O 1
ATOM 1425 N N . THR A 1 202 ? -23.138 -0.004 10.565 1.00 87.44 202 THR A N 1
ATOM 1426 C CA . THR A 1 202 ? -23.220 -1.193 11.410 1.00 87.44 202 THR A CA 1
ATOM 1427 C C . THR A 1 202 ? -24.685 -1.394 11.782 1.00 87.44 202 THR A C 1
ATOM 1429 O O . THR A 1 202 ? -25.279 -0.530 12.430 1.00 87.44 202 THR A O 1
ATOM 1432 N N . VAL A 1 203 ? -25.290 -2.495 11.338 1.00 90.94 203 VAL A N 1
ATOM 1433 C CA . VAL A 1 203 ? -26.726 -2.766 11.496 1.00 90.94 203 VAL A CA 1
ATOM 1434 C C . VAL A 1 203 ? -26.969 -4.099 12.211 1.00 90.94 203 VAL A C 1
ATOM 1436 O O . VAL A 1 203 ? -26.171 -5.025 12.065 1.00 90.94 203 VAL A O 1
ATOM 1439 N N . PRO A 1 204 ? -28.064 -4.241 12.979 1.00 90.62 204 PRO A N 1
ATOM 1440 C CA . PRO A 1 204 ? -28.454 -5.530 13.543 1.00 90.62 204 PRO A CA 1
ATOM 1441 C C . PRO A 1 204 ? -28.885 -6.508 12.449 1.00 90.62 204 PRO A C 1
ATOM 1443 O O . PRO A 1 204 ? -29.746 -6.191 11.628 1.00 90.62 204 PRO A O 1
ATOM 1446 N N . VAL A 1 205 ? -28.339 -7.720 12.484 1.00 89.75 205 VAL A N 1
ATOM 1447 C CA . VAL A 1 205 ? -28.733 -8.846 11.631 1.00 89.75 205 VAL A CA 1
ATOM 1448 C C . VAL A 1 205 ? -28.875 -10.120 12.474 1.00 89.75 205 VAL A C 1
ATOM 1450 O O . VAL A 1 205 ? -28.608 -10.138 13.678 1.00 89.75 205 VAL A O 1
ATOM 1453 N N . VAL A 1 206 ? -29.323 -11.218 11.862 1.00 87.00 206 VAL A N 1
ATOM 1454 C CA . VAL A 1 206 ? -29.387 -12.510 12.558 1.00 87.00 206 VAL A CA 1
ATOM 1455 C C . VAL A 1 206 ? -27.966 -12.958 12.904 1.00 87.00 206 VAL A C 1
ATOM 1457 O O . VAL A 1 206 ? -27.166 -13.212 12.012 1.00 87.00 206 VAL A O 1
ATOM 1460 N N . GLY A 1 207 ? -27.666 -13.069 14.199 1.00 83.25 207 GLY A N 1
ATOM 1461 C CA . GLY A 1 207 ? -26.347 -13.481 14.693 1.00 83.25 207 GLY A CA 1
ATOM 1462 C C . GLY A 1 207 ? -25.489 -12.357 15.281 1.00 83.25 207 GLY A C 1
ATOM 1463 O O . GLY A 1 207 ? -24.478 -12.672 15.898 1.00 83.25 207 GLY A O 1
ATOM 1464 N N . GLY A 1 208 ? -25.896 -11.084 15.178 1.00 87.81 208 GLY A N 1
ATOM 1465 C CA . GLY A 1 208 ? -25.186 -9.973 15.821 1.00 87.81 208 GLY A CA 1
ATOM 1466 C C . GLY A 1 208 ? -25.325 -8.637 15.093 1.00 87.81 208 GLY A C 1
ATOM 1467 O O . GLY A 1 208 ? -26.322 -8.377 14.422 1.00 87.81 208 GLY A O 1
ATOM 1468 N N . LEU A 1 209 ? -24.324 -7.778 15.259 1.00 88.56 209 LEU A N 1
ATOM 1469 C CA . LEU A 1 209 ? -24.152 -6.559 14.472 1.00 88.56 209 LEU A CA 1
ATOM 1470 C C . LEU A 1 209 ? -23.253 -6.878 13.279 1.00 88.56 209 LEU A C 1
ATOM 1472 O O . LEU A 1 209 ? -22.304 -7.637 13.431 1.00 88.56 209 LEU A O 1
ATOM 1476 N N . ASP A 1 210 ? -23.550 -6.320 12.110 1.00 91.19 210 ASP A N 1
ATOM 1477 C CA . ASP A 1 210 ? -22.714 -6.492 10.924 1.00 91.19 210 ASP A CA 1
ATOM 1478 C C . ASP A 1 210 ? -22.551 -5.185 10.161 1.00 91.19 210 ASP A C 1
ATOM 1480 O O . ASP A 1 210 ? -23.439 -4.326 10.159 1.00 91.19 210 ASP A O 1
ATOM 1484 N N . ASN A 1 211 ? -21.414 -5.042 9.491 1.00 89.62 211 ASN A N 1
ATOM 1485 C CA . ASN A 1 211 ? -21.161 -3.906 8.622 1.00 89.62 211 ASN A CA 1
ATOM 1486 C C . ASN A 1 211 ? -21.805 -4.171 7.256 1.00 89.62 211 ASN A C 1
ATOM 1488 O O . ASN A 1 211 ? -21.552 -5.191 6.626 1.00 89.62 211 ASN A O 1
ATOM 1492 N N . GLN A 1 212 ? -22.637 -3.239 6.800 1.00 87.81 212 GLN A N 1
ATOM 1493 C CA . GLN A 1 212 ? -23.340 -3.286 5.520 1.00 87.81 212 GLN A CA 1
ATOM 1494 C C . GLN A 1 212 ? -23.091 -1.985 4.744 1.00 87.81 212 GLN A C 1
ATOM 1496 O O . GLN A 1 212 ? -22.704 -0.966 5.322 1.00 87.81 212 GLN A O 1
ATOM 1501 N N . GLY A 1 213 ? -23.299 -2.015 3.426 1.00 88.75 213 GLY A N 1
ATOM 1502 C CA . GLY A 1 213 ? -22.974 -0.903 2.527 1.00 88.75 213 GLY A CA 1
ATOM 1503 C C . GLY A 1 213 ? -21.556 -1.007 1.960 1.00 88.75 213 GLY A C 1
ATOM 1504 O O . GLY A 1 213 ? -21.071 -2.108 1.729 1.00 88.75 213 GLY A O 1
ATOM 1505 N N . ALA A 1 214 ? -20.903 0.128 1.695 1.00 89.06 214 ALA A N 1
ATOM 1506 C CA . ALA A 1 214 ? -19.562 0.193 1.112 1.00 89.06 214 ALA A CA 1
ATOM 1507 C C . ALA A 1 214 ? -18.907 1.570 1.340 1.00 89.06 214 ALA A C 1
ATOM 1509 O O . ALA A 1 214 ? -19.592 2.545 1.659 1.00 89.06 214 ALA A O 1
ATOM 1510 N N . VAL A 1 215 ? -17.580 1.668 1.174 1.00 90.19 215 VAL A N 1
ATOM 1511 C CA . VAL A 1 215 ? -16.865 2.958 1.091 1.00 90.19 215 VAL A CA 1
ATOM 1512 C C . VAL A 1 215 ? -16.703 3.334 -0.369 1.00 90.19 215 VAL A C 1
ATOM 1514 O O . VAL A 1 215 ? -16.054 2.600 -1.109 1.00 90.19 215 VAL A O 1
ATOM 1517 N N . ALA A 1 216 ? -17.174 4.516 -0.764 1.00 89.69 216 ALA A N 1
ATOM 1518 C CA . ALA A 1 216 ? -16.777 5.121 -2.031 1.00 89.69 216 ALA A CA 1
ATOM 1519 C C . ALA A 1 216 ? -15.302 5.566 -1.994 1.00 89.69 216 ALA A C 1
ATOM 1521 O O . ALA A 1 216 ? -14.899 6.392 -1.165 1.00 89.69 216 ALA A O 1
ATOM 1522 N N . VAL A 1 217 ? -14.508 5.039 -2.920 1.00 89.38 217 VAL A N 1
ATOM 1523 C CA . VAL A 1 217 ? -13.082 5.329 -3.085 1.00 89.38 217 VAL A CA 1
ATOM 1524 C C . VAL A 1 217 ? -12.900 6.636 -3.848 1.00 89.38 217 VAL A C 1
ATOM 1526 O O . VAL A 1 217 ? -13.572 6.894 -4.846 1.00 89.38 217 VAL A O 1
ATOM 1529 N N . LYS A 1 218 ? -11.953 7.463 -3.401 1.00 90.31 218 LYS A N 1
ATOM 1530 C CA . LYS A 1 218 ? -11.547 8.696 -4.084 1.00 90.31 218 LYS A CA 1
ATOM 1531 C C . LYS A 1 218 ? -10.039 8.729 -4.328 1.00 90.31 218 LYS A C 1
ATOM 1533 O O . LYS A 1 218 ? -9.274 7.919 -3.804 1.00 90.31 218 LYS A O 1
ATOM 1538 N N . VAL A 1 219 ? -9.612 9.707 -5.123 1.00 89.75 219 VAL A N 1
ATOM 1539 C CA . VAL A 1 219 ? -8.190 10.014 -5.319 1.00 89.75 219 VAL A CA 1
ATOM 1540 C C . VAL A 1 219 ? -7.512 10.241 -3.966 1.00 89.75 219 VAL A C 1
ATOM 1542 O O . VAL A 1 219 ? -8.042 10.949 -3.106 1.00 89.75 219 VAL A O 1
ATOM 1545 N N . GLY A 1 220 ? -6.347 9.622 -3.781 1.00 89.00 220 GLY A N 1
ATOM 1546 C CA . GLY A 1 220 ? -5.562 9.669 -2.551 1.00 89.00 220 GLY A CA 1
ATOM 1547 C C . GLY A 1 220 ? -5.924 8.603 -1.517 1.00 89.00 220 GLY A C 1
ATOM 1548 O O . GLY A 1 220 ? -5.274 8.555 -0.469 1.00 89.00 220 GLY A O 1
ATOM 1549 N N . ASP A 1 221 ? -6.938 7.772 -1.780 1.00 95.38 221 ASP A N 1
ATOM 1550 C CA . ASP A 1 221 ? -7.301 6.654 -0.910 1.00 95.38 221 ASP A CA 1
ATOM 1551 C C . ASP A 1 221 ? -6.437 5.417 -1.185 1.00 95.38 221 ASP A C 1
ATOM 1553 O O . ASP A 1 221 ? -6.045 5.125 -2.319 1.00 95.38 221 ASP A O 1
ATOM 1557 N N . VAL A 1 222 ? -6.188 4.653 -0.126 1.00 98.25 222 VAL A N 1
ATOM 1558 C CA . VAL A 1 222 ? -5.672 3.288 -0.206 1.00 98.25 222 VAL A CA 1
ATOM 1559 C C . VAL A 1 222 ? -6.743 2.352 0.330 1.00 98.25 222 VAL A C 1
ATOM 1561 O O . VAL A 1 222 ? -7.225 2.573 1.436 1.00 98.25 222 VAL A O 1
ATOM 1564 N N . ALA A 1 223 ? -7.084 1.297 -0.406 1.00 97.31 223 ALA A N 1
ATOM 1565 C CA . ALA A 1 223 ? -7.897 0.200 0.102 1.00 97.31 223 ALA A CA 1
ATOM 1566 C C . ALA A 1 223 ? -7.145 -1.117 -0.055 1.00 97.31 223 ALA A C 1
ATOM 1568 O O . ALA A 1 223 ? -6.809 -1.506 -1.168 1.00 97.31 223 ALA A O 1
ATOM 1569 N N . VAL A 1 224 ? -6.835 -1.790 1.047 1.00 97.12 224 VAL A N 1
ATOM 1570 C CA . VAL A 1 224 ? -6.022 -3.014 1.033 1.00 97.12 224 VAL A CA 1
ATOM 1571 C C . VAL A 1 224 ? -6.532 -3.986 2.083 1.00 97.12 224 VAL A C 1
ATOM 1573 O O . VAL A 1 224 ? -6.849 -3.582 3.202 1.00 97.12 224 VAL A O 1
ATOM 1576 N N . GLN A 1 225 ? -6.591 -5.266 1.725 1.00 93.62 225 GLN A N 1
ATOM 1577 C CA . GLN A 1 225 ? -7.117 -6.302 2.611 1.00 93.62 225 GLN A CA 1
ATOM 1578 C C . GLN A 1 225 ? -6.012 -7.152 3.245 1.00 93.62 225 GLN A C 1
ATOM 1580 O O . GLN A 1 225 ? -5.900 -7.215 4.469 1.00 93.62 225 GLN A O 1
ATOM 1585 N N . THR A 1 226 ? -5.172 -7.799 2.434 1.00 98.25 226 THR A N 1
ATOM 1586 C CA . THR A 1 226 ? -4.208 -8.797 2.925 1.00 98.25 226 THR A CA 1
ATOM 1587 C C . THR A 1 226 ? -2.769 -8.374 2.664 1.00 98.25 226 THR A C 1
ATOM 1589 O O . THR A 1 226 ? -2.354 -8.224 1.514 1.00 98.25 226 THR A O 1
ATOM 1592 N N . ILE A 1 227 ? -1.981 -8.218 3.733 1.00 98.69 227 ILE A N 1
ATOM 1593 C CA . ILE A 1 227 ? -0.573 -7.819 3.642 1.00 98.69 227 ILE A CA 1
ATOM 1594 C C . ILE A 1 227 ? 0.290 -8.649 4.594 1.00 98.69 227 ILE A C 1
ATOM 1596 O O . ILE A 1 227 ? 0.073 -8.651 5.804 1.00 98.69 227 ILE A O 1
ATOM 1600 N N . HIS A 1 228 ? 1.339 -9.277 4.064 1.00 98.56 228 HIS A N 1
ATOM 1601 C CA . HIS A 1 228 ? 2.321 -10.011 4.861 1.00 98.56 228 HIS A CA 1
ATOM 1602 C C . HIS A 1 228 ? 3.744 -9.581 4.501 1.00 98.56 228 HIS A C 1
ATOM 1604 O O . HIS A 1 228 ? 4.171 -9.712 3.355 1.00 98.56 228 HIS A O 1
ATOM 1610 N N . GLY A 1 229 ? 4.505 -9.087 5.476 1.00 97.62 229 GLY A N 1
ATOM 1611 C CA . GLY A 1 229 ? 5.863 -8.595 5.241 1.00 97.62 229 GLY A CA 1
ATOM 1612 C C . GLY A 1 229 ? 6.836 -8.920 6.366 1.00 97.62 229 GLY A C 1
ATOM 1613 O O . GLY A 1 229 ? 6.446 -9.330 7.453 1.00 97.62 229 GLY A O 1
ATOM 1614 N N . GLY A 1 230 ? 8.125 -8.700 6.126 1.00 97.06 230 GLY A N 1
ATOM 1615 C CA . GLY A 1 230 ?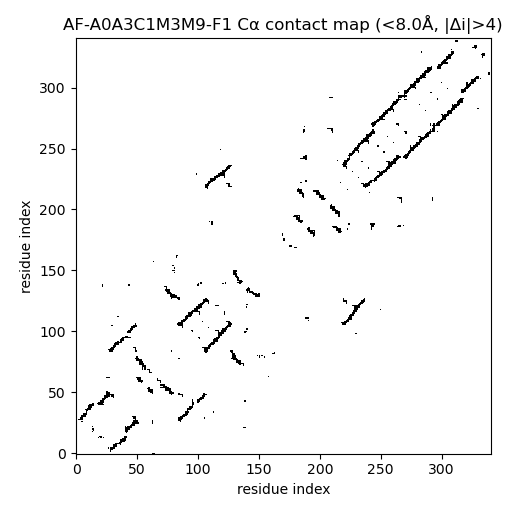 9.077 -8.466 7.213 1.00 97.06 230 GLY A CA 1
ATOM 1616 C C . GLY A 1 230 ? 8.869 -7.098 7.872 1.00 97.06 230 GLY A C 1
ATOM 1617 O O . GLY A 1 230 ? 9.032 -6.955 9.075 1.00 97.06 230 GLY A O 1
ATOM 1618 N N . ASN A 1 231 ? 8.459 -6.102 7.087 1.00 96.56 231 ASN A N 1
ATOM 1619 C CA . ASN A 1 231 ? 7.886 -4.836 7.534 1.00 96.56 231 ASN A CA 1
ATOM 1620 C C . ASN A 1 231 ? 6.692 -4.480 6.640 1.00 96.56 231 ASN A C 1
ATOM 1622 O O . ASN A 1 231 ? 6.682 -4.808 5.451 1.00 96.56 231 ASN A O 1
ATOM 1626 N N . VAL A 1 232 ? 5.711 -3.772 7.193 1.00 98.00 232 VAL A N 1
ATOM 1627 C CA . VAL A 1 232 ? 4.550 -3.275 6.447 1.00 98.00 232 VAL A CA 1
ATOM 1628 C C . VAL A 1 232 ? 4.450 -1.770 6.626 1.00 98.00 232 VAL A C 1
ATOM 1630 O O . VAL A 1 232 ? 4.443 -1.278 7.753 1.00 98.00 232 VAL A O 1
ATOM 1633 N N . GLN A 1 233 ? 4.356 -1.046 5.515 1.00 96.56 233 GLN A N 1
ATOM 1634 C CA . GLN A 1 233 ? 4.148 0.394 5.509 1.00 96.56 233 GLN A CA 1
ATOM 1635 C C . GLN A 1 233 ? 3.066 0.760 4.498 1.00 96.56 233 GLN A C 1
ATOM 1637 O O . GLN A 1 233 ? 3.226 0.534 3.301 1.00 96.56 233 GLN A O 1
ATOM 1642 N N . VAL A 1 234 ? 1.986 1.366 4.981 1.00 97.81 234 VAL A N 1
ATOM 1643 C CA . VAL A 1 234 ? 0.897 1.880 4.153 1.00 97.81 234 VAL A CA 1
ATOM 1644 C C . VAL A 1 234 ? 0.686 3.356 4.464 1.00 97.81 234 VAL A C 1
ATOM 1646 O O . VAL A 1 234 ? 0.530 3.729 5.626 1.00 97.81 234 VAL A O 1
ATOM 1649 N N . ALA A 1 235 ? 0.686 4.194 3.432 1.00 95.62 235 ALA A N 1
ATOM 1650 C CA . ALA A 1 235 ? 0.488 5.631 3.549 1.00 95.62 235 ALA A CA 1
ATOM 1651 C C . ALA A 1 235 ? -0.548 6.134 2.538 1.00 95.62 235 ALA A C 1
ATOM 1653 O O . ALA A 1 235 ? -0.335 6.083 1.327 1.00 95.62 235 ALA A O 1
ATOM 1654 N N . ALA A 1 236 ? -1.661 6.653 3.047 1.00 95.69 236 ALA A N 1
ATOM 1655 C CA . ALA A 1 236 ? -2.704 7.281 2.259 1.00 95.69 236 ALA A CA 1
ATOM 1656 C C . ALA A 1 236 ? -2.663 8.811 2.399 1.00 95.69 236 ALA A C 1
ATOM 1658 O O . ALA A 1 236 ? -2.688 9.331 3.516 1.00 95.69 236 ALA A O 1
ATOM 1659 N N . THR A 1 237 ? -2.663 9.543 1.280 1.00 94.38 237 THR A N 1
ATOM 1660 C CA . THR A 1 237 ? -2.828 11.012 1.276 1.00 94.38 237 THR A CA 1
ATOM 1661 C C . THR A 1 237 ? -4.253 11.450 1.614 1.00 94.38 237 THR A C 1
ATOM 1663 O O . THR A 1 237 ? -4.494 12.626 1.879 1.00 94.38 237 THR A O 1
ATOM 1666 N N . ARG A 1 238 ? -5.202 10.509 1.628 1.00 95.00 238 ARG A N 1
ATOM 1667 C CA . ARG A 1 238 ? -6.563 10.703 2.119 1.00 95.00 238 ARG A CA 1
ATOM 1668 C C . ARG A 1 238 ? -6.935 9.574 3.085 1.00 95.00 238 ARG A C 1
ATOM 1670 O O . ARG A 1 238 ? -6.403 9.565 4.193 1.00 95.00 238 ARG A O 1
ATOM 1677 N N . ASN A 1 239 ? -7.830 8.657 2.724 1.00 97.44 239 ASN A N 1
ATOM 1678 C CA . ASN A 1 239 ? -8.276 7.589 3.619 1.00 97.44 239 ASN A CA 1
ATOM 1679 C C . ASN A 1 239 ? -7.466 6.304 3.424 1.00 97.44 239 ASN A C 1
ATOM 1681 O O . ASN A 1 239 ? -7.117 5.947 2.301 1.00 97.44 239 ASN A O 1
ATOM 1685 N N . LEU A 1 240 ? -7.238 5.573 4.513 1.00 98.25 240 LEU A N 1
ATOM 1686 C CA . LEU A 1 240 ? -6.799 4.179 4.461 1.00 98.25 240 LEU A CA 1
ATOM 1687 C C . LEU A 1 240 ? -7.986 3.298 4.845 1.00 98.25 240 LEU A C 1
ATOM 1689 O O . LEU A 1 240 ? -8.440 3.347 5.982 1.00 98.25 240 LEU A O 1
ATOM 1693 N N . VAL A 1 241 ? -8.495 2.531 3.888 1.00 97.75 241 VAL A N 1
ATOM 1694 C CA . VAL A 1 241 ? -9.668 1.668 4.010 1.00 97.75 241 VAL A CA 1
ATOM 1695 C C . VAL A 1 241 ? -9.218 0.218 4.155 1.00 97.75 241 VAL A C 1
ATOM 1697 O O . VAL A 1 241 ? -8.639 -0.359 3.238 1.00 97.75 241 VAL A O 1
ATOM 1700 N N . MET A 1 242 ? -9.479 -0.381 5.311 1.00 97.44 242 MET A N 1
ATOM 1701 C CA . MET A 1 242 ? -9.109 -1.760 5.617 1.00 97.44 242 MET A CA 1
ATOM 1702 C C . MET A 1 242 ? -10.353 -2.526 6.068 1.00 97.44 242 MET A C 1
ATOM 1704 O O . MET A 1 242 ? -10.779 -2.428 7.219 1.00 97.44 242 MET A O 1
ATOM 1708 N N . MET A 1 243 ? -10.942 -3.260 5.122 1.00 95.94 243 MET A N 1
ATOM 1709 C CA . MET A 1 243 ? -12.161 -4.053 5.298 1.00 95.94 243 MET A CA 1
ATOM 1710 C C . MET A 1 243 ? -11.810 -5.527 5.457 1.00 95.94 243 MET A C 1
ATOM 1712 O O . MET A 1 243 ? -11.161 -6.108 4.589 1.00 95.94 243 MET A O 1
ATOM 1716 N N . SER 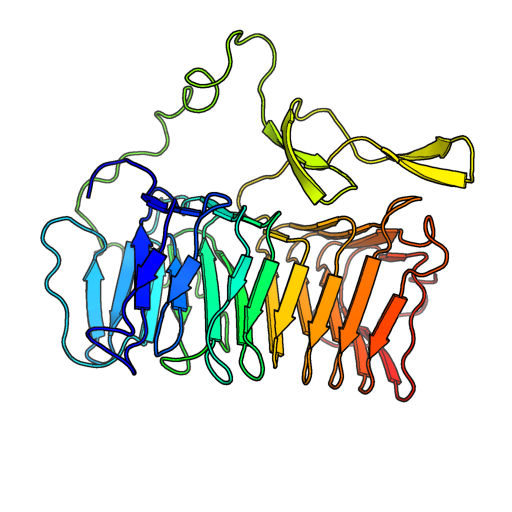A 1 244 ? -12.191 -6.107 6.593 1.00 95.56 244 SER A N 1
ATOM 1717 C CA . SER A 1 244 ? -11.801 -7.450 7.032 1.00 95.56 244 SER A CA 1
ATOM 1718 C C . SER A 1 244 ? -10.300 -7.751 6.830 1.00 95.56 244 SER A C 1
ATOM 1720 O O . SER A 1 244 ? -9.941 -8.756 6.206 1.00 95.56 244 SER A O 1
ATOM 1722 N N . PRO A 1 245 ? -9.392 -6.860 7.280 1.00 97.25 245 PRO A N 1
ATOM 1723 C CA . PRO A 1 245 ? -7.976 -6.947 6.953 1.00 97.25 245 PRO A CA 1
ATOM 1724 C C . PRO A 1 245 ? -7.277 -8.135 7.608 1.00 97.25 245 PRO A C 1
ATOM 1726 O O . PRO A 1 245 ? -7.586 -8.521 8.732 1.00 97.25 245 PRO A O 1
ATOM 1729 N N . GLN A 1 246 ? -6.264 -8.660 6.923 1.00 97.88 246 GLN A N 1
ATOM 1730 C CA . GLN A 1 246 ? -5.338 -9.669 7.435 1.00 97.88 246 GLN A CA 1
ATOM 1731 C C . GLN A 1 246 ? -3.909 -9.154 7.245 1.00 97.88 246 GLN A C 1
ATOM 1733 O O . GLN A 1 246 ? -3.324 -9.286 6.167 1.00 97.88 246 GLN A O 1
ATOM 1738 N N . VAL A 1 247 ? -3.355 -8.523 8.282 1.00 98.38 247 VAL A N 1
ATOM 1739 C CA . VAL A 1 247 ? -2.029 -7.892 8.231 1.00 98.38 247 VAL A CA 1
ATOM 1740 C C . VAL A 1 247 ? -1.071 -8.587 9.187 1.00 98.38 247 VAL A C 1
ATOM 1742 O O . VAL A 1 247 ? -1.357 -8.722 10.374 1.00 98.38 247 VAL A O 1
ATOM 1745 N N . SER A 1 248 ? 0.108 -8.988 8.714 1.00 98.44 248 SER A N 1
ATOM 1746 C CA . SER A 1 248 ? 1.149 -9.506 9.607 1.00 98.44 248 SER A CA 1
ATOM 1747 C C . SER A 1 248 ? 2.549 -9.038 9.239 1.00 98.44 248 SER A C 1
ATOM 1749 O O . SER A 1 248 ? 2.898 -8.929 8.062 1.00 98.44 248 SER A O 1
ATOM 1751 N N . SER A 1 249 ? 3.381 -8.838 10.259 1.00 97.88 249 SER A N 1
ATOM 1752 C CA . SER A 1 249 ? 4.773 -8.436 10.105 1.00 97.88 249 SER A CA 1
ATOM 1753 C C . SER A 1 249 ? 5.687 -9.132 11.107 1.00 97.88 249 SER A C 1
ATOM 1755 O O . SER A 1 249 ? 5.380 -9.175 12.299 1.00 97.88 249 SER A O 1
ATOM 1757 N N . THR A 1 250 ? 6.845 -9.620 10.650 1.00 97.69 250 THR A N 1
ATOM 1758 C CA . THR A 1 250 ? 7.927 -10.065 11.557 1.00 97.69 250 THR A CA 1
ATOM 1759 C C . THR A 1 250 ? 8.727 -8.896 12.144 1.00 97.69 250 THR A C 1
ATOM 1761 O O . THR A 1 250 ? 9.618 -9.108 12.960 1.00 97.69 250 THR A O 1
ATOM 1764 N N . GLY A 1 251 ? 8.411 -7.669 11.741 1.00 96.25 251 GLY A N 1
ATOM 1765 C CA . GLY A 1 251 ? 8.962 -6.421 12.246 1.00 96.25 251 GLY A CA 1
ATOM 1766 C C . GLY A 1 251 ? 7.830 -5.435 12.502 1.00 96.25 251 GLY A C 1
ATOM 1767 O O . GLY A 1 251 ? 6.837 -5.771 13.149 1.00 96.25 251 GLY A O 1
ATOM 1768 N N . ASN A 1 252 ? 7.959 -4.213 11.994 1.00 96.19 252 ASN A N 1
ATOM 1769 C CA . ASN A 1 252 ? 6.985 -3.158 12.261 1.00 96.19 252 ASN A CA 1
ATOM 1770 C C . ASN A 1 252 ? 5.807 -3.192 11.276 1.00 96.19 252 ASN A C 1
ATOM 1772 O O . ASN A 1 252 ? 5.946 -3.624 10.126 1.00 96.19 252 ASN A O 1
ATOM 1776 N N . ILE A 1 253 ? 4.662 -2.684 11.728 1.00 97.88 253 ILE A N 1
ATOM 1777 C CA . ILE A 1 253 ? 3.511 -2.316 10.902 1.00 97.88 253 ILE A CA 1
ATOM 1778 C C . ILE A 1 253 ? 3.262 -0.821 11.099 1.00 97.88 253 ILE A C 1
ATOM 1780 O O . ILE A 1 253 ? 3.096 -0.365 12.227 1.00 97.88 253 ILE A O 1
ATOM 1784 N N . VAL A 1 254 ? 3.208 -0.060 10.008 1.00 96.81 254 VAL A N 1
ATOM 1785 C CA . VAL A 1 254 ? 2.832 1.358 10.013 1.00 96.81 254 VAL A CA 1
ATOM 1786 C C . VAL A 1 254 ? 1.704 1.571 9.016 1.00 96.81 254 VAL A C 1
ATOM 1788 O O . VAL A 1 254 ? 1.902 1.424 7.812 1.00 96.81 254 VAL A O 1
ATOM 1791 N N . LEU A 1 255 ? 0.530 1.933 9.520 1.00 97.75 255 LEU A N 1
ATOM 1792 C CA . LEU A 1 255 ? -0.667 2.224 8.740 1.00 97.75 255 LEU A CA 1
ATOM 1793 C C . LEU A 1 255 ? -1.031 3.687 8.970 1.00 97.75 255 LEU A C 1
ATOM 1795 O O . LEU A 1 255 ? -1.329 4.073 10.096 1.00 97.75 255 LEU A O 1
ATOM 1799 N N . SER A 1 256 ? -0.960 4.510 7.927 1.00 96.25 256 SER A N 1
ATOM 1800 C CA . SER A 1 256 ? -1.117 5.958 8.039 1.00 96.25 256 SER A CA 1
ATOM 1801 C C . SER A 1 256 ? -2.096 6.502 7.013 1.00 96.25 256 SER A C 1
ATOM 1803 O O . SER A 1 256 ? -1.937 6.276 5.817 1.00 96.25 256 SER A O 1
ATOM 1805 N N . ALA A 1 257 ? -3.049 7.301 7.479 1.00 96.69 257 ALA A N 1
ATOM 1806 C CA . ALA A 1 257 ? -3.974 8.075 6.668 1.00 96.69 257 ALA A CA 1
ATOM 1807 C C . ALA A 1 257 ? -3.889 9.558 7.042 1.00 96.69 257 ALA A C 1
ATOM 1809 O O . ALA A 1 257 ? -4.051 9.921 8.207 1.00 96.69 257 ALA A O 1
ATOM 1810 N N . ALA A 1 258 ? -3.678 10.426 6.052 1.00 94.44 258 ALA A N 1
ATOM 1811 C CA . ALA A 1 258 ? -3.730 11.876 6.253 1.00 94.44 258 ALA A CA 1
ATOM 1812 C C . ALA A 1 258 ? -5.165 12.394 6.487 1.00 94.44 258 ALA A C 1
ATOM 1814 O O . ALA A 1 258 ? -5.371 13.547 6.862 1.00 94.44 258 ALA A O 1
ATOM 1815 N N . ASN A 1 259 ? -6.176 11.553 6.258 1.00 95.12 259 ASN A N 1
ATOM 1816 C CA . ASN A 1 259 ? -7.551 11.811 6.654 1.00 95.12 259 ASN A CA 1
ATOM 1817 C C . ASN A 1 259 ? -8.018 10.754 7.662 1.00 95.12 259 ASN A C 1
ATOM 1819 O O . ASN A 1 259 ? -7.654 10.857 8.833 1.00 95.12 259 ASN A O 1
ATOM 1823 N N . THR A 1 260 ? -8.786 9.749 7.232 1.00 96.38 260 THR A N 1
ATOM 1824 C CA . THR A 1 260 ? -9.370 8.749 8.136 1.00 96.38 260 THR A CA 1
ATOM 1825 C C . THR A 1 260 ? -8.772 7.366 7.904 1.00 96.38 260 THR A C 1
ATOM 1827 O O . THR A 1 260 ? -8.721 6.892 6.767 1.00 96.38 260 THR A O 1
ATOM 1830 N N . LEU A 1 261 ? -8.346 6.708 8.985 1.00 97.62 261 LEU A N 1
ATOM 1831 C CA . LEU A 1 261 ? -8.075 5.269 8.989 1.00 97.62 261 LEU A CA 1
ATOM 1832 C C . LEU A 1 261 ? -9.387 4.535 9.284 1.00 97.62 261 LEU A C 1
ATOM 1834 O O . LEU A 1 261 ? -9.955 4.735 10.353 1.00 97.62 261 LEU A O 1
ATOM 1838 N N . ILE A 1 262 ? -9.852 3.707 8.355 1.00 96.94 262 ILE A N 1
ATOM 1839 C CA . ILE A 1 262 ? -11.049 2.878 8.499 1.00 96.94 262 ILE A CA 1
ATOM 1840 C C . ILE A 1 262 ? -10.598 1.429 8.663 1.00 96.94 262 ILE A C 1
ATOM 1842 O O . ILE A 1 262 ? -9.909 0.896 7.794 1.00 96.94 262 ILE A O 1
ATOM 1846 N N . TRP A 1 263 ? -10.991 0.800 9.763 1.00 95.94 263 TRP A N 1
ATOM 1847 C CA . TRP A 1 263 ? -10.657 -0.577 10.109 1.00 95.94 263 TRP A CA 1
ATOM 1848 C C . TRP A 1 263 ? -11.924 -1.302 10.544 1.00 95.94 263 TRP A C 1
ATOM 1850 O O . TRP A 1 263 ? -12.470 -1.010 11.606 1.00 95.94 263 TRP A O 1
ATOM 1860 N N . ARG A 1 264 ? -12.422 -2.222 9.721 1.00 94.44 264 ARG A N 1
ATOM 1861 C CA . ARG A 1 264 ? -13.707 -2.889 9.962 1.00 94.44 264 ARG A CA 1
ATOM 1862 C C . ARG A 1 264 ? -13.595 -4.392 9.784 1.00 94.44 264 ARG A C 1
ATOM 1864 O O . ARG A 1 264 ? -12.797 -4.851 8.973 1.00 94.44 264 ARG A O 1
ATOM 1871 N N . ASP A 1 265 ? -14.407 -5.141 10.511 1.00 93.50 265 ASP A N 1
ATOM 1872 C CA . ASP A 1 265 ? -14.644 -6.569 10.292 1.00 93.50 265 ASP A CA 1
ATOM 1873 C C . ASP A 1 265 ? -16.061 -6.815 9.742 1.00 93.50 265 ASP A C 1
ATOM 1875 O O . ASP A 1 265 ? -16.795 -5.881 9.412 1.00 93.50 265 ASP A O 1
ATOM 1879 N N . THR A 1 266 ? -16.445 -8.079 9.638 1.00 93.31 266 THR A N 1
ATOM 1880 C CA . THR A 1 266 ? -17.837 -8.506 9.442 1.00 93.31 266 THR A CA 1
ATOM 1881 C C . THR A 1 266 ? -18.155 -9.607 10.442 1.00 93.31 266 THR A C 1
ATOM 1883 O O . THR A 1 266 ? -17.250 -10.141 11.082 1.00 93.31 266 THR A O 1
ATOM 1886 N N . LEU A 1 267 ? -19.412 -10.034 10.526 1.00 91.88 267 LEU A N 1
ATOM 1887 C CA . LEU A 1 267 ? -19.777 -11.222 11.310 1.00 91.88 267 LEU A CA 1
ATOM 1888 C C . LEU A 1 267 ? -18.997 -12.488 10.921 1.00 91.88 267 LEU A C 1
ATOM 1890 O O . LEU A 1 267 ? -18.819 -13.382 11.746 1.00 91.88 267 LEU A O 1
ATOM 1894 N N . THR A 1 268 ? -18.561 -12.594 9.662 1.00 91.06 268 THR A N 1
ATOM 1895 C CA . THR A 1 268 ? -17.945 -13.815 9.114 1.00 91.06 268 THR A CA 1
ATOM 1896 C C . THR A 1 268 ? -16.449 -13.706 8.856 1.00 91.06 268 THR A C 1
ATOM 1898 O O . THR A 1 268 ? -15.777 -14.727 8.725 1.00 91.06 268 THR A O 1
ATOM 1901 N N . LEU A 1 269 ? -15.917 -12.487 8.759 1.00 93.69 269 LEU A N 1
ATOM 1902 C CA . LEU A 1 269 ? -14.513 -12.228 8.458 1.00 93.69 269 LEU A CA 1
ATOM 1903 C C . LEU A 1 269 ? -13.918 -11.315 9.536 1.00 93.69 269 LEU A C 1
ATOM 1905 O O . LEU A 1 269 ? -14.373 -10.180 9.679 1.00 93.69 269 LEU A O 1
ATOM 1909 N N . PRO A 1 270 ? -12.908 -11.779 10.291 1.00 95.50 270 PRO A N 1
ATOM 1910 C CA . PRO A 1 270 ? -12.289 -10.973 11.332 1.00 95.50 270 PRO A CA 1
ATOM 1911 C C . PRO A 1 270 ? -11.369 -9.904 10.733 1.00 95.50 270 PRO A C 1
ATOM 1913 O O . PRO A 1 270 ? -10.847 -10.052 9.626 1.00 95.50 270 PRO A O 1
ATOM 1916 N N . ALA A 1 271 ? -11.090 -8.866 11.515 1.00 96.06 271 ALA A N 1
ATOM 1917 C CA . ALA A 1 271 ? -10.046 -7.894 11.218 1.00 96.06 271 ALA A CA 1
ATOM 1918 C C . ALA A 1 271 ? -8.832 -8.127 12.128 1.00 96.06 271 ALA A C 1
ATOM 1920 O O . ALA A 1 271 ? -8.924 -7.969 13.346 1.00 96.06 271 ALA A O 1
ATOM 1921 N N . ASN A 1 272 ? -7.695 -8.496 11.534 1.00 96.94 272 ASN A N 1
ATOM 1922 C CA . ASN A 1 272 ? -6.499 -8.928 12.250 1.00 96.94 272 ASN A CA 1
ATOM 1923 C C . ASN A 1 272 ? -5.256 -8.118 11.855 1.00 96.94 272 ASN A C 1
ATOM 1925 O O . ASN A 1 272 ? -4.938 -7.983 10.670 1.00 96.94 272 ASN A O 1
ATOM 1929 N N . ALA A 1 273 ? -4.496 -7.666 12.855 1.00 97.56 273 ALA A N 1
ATOM 1930 C CA . ALA A 1 273 ? -3.104 -7.250 12.689 1.00 97.56 273 ALA A CA 1
ATOM 1931 C C . ALA A 1 273 ? -2.194 -7.936 13.710 1.00 97.56 273 ALA A C 1
ATOM 1933 O O . ALA A 1 273 ? -2.489 -7.932 14.905 1.00 97.56 273 ALA A O 1
ATOM 1934 N N . LEU A 1 274 ? -1.051 -8.446 13.250 1.00 97.88 274 LEU A N 1
ATOM 1935 C CA . LEU A 1 274 ? 0.005 -8.988 14.106 1.00 97.88 274 LEU A CA 1
ATOM 1936 C C . LEU A 1 274 ? 1.370 -8.393 13.742 1.00 97.88 274 LEU A C 1
ATOM 1938 O O . LEU A 1 274 ? 1.930 -8.722 12.697 1.00 97.88 274 LEU A O 1
ATOM 1942 N N . ALA A 1 275 ? 1.933 -7.566 14.621 1.00 97.56 275 ALA A N 1
ATOM 1943 C CA . ALA A 1 275 ? 3.308 -7.077 14.515 1.00 97.56 275 ALA A CA 1
ATOM 1944 C C . ALA A 1 275 ? 4.211 -7.766 15.546 1.00 97.56 275 ALA A C 1
ATOM 1946 O O . ALA A 1 275 ? 3.914 -7.756 16.739 1.00 97.56 275 ALA A O 1
ATOM 1947 N N . ALA A 1 276 ? 5.346 -8.322 15.121 1.00 97.06 276 ALA A N 1
ATOM 1948 C CA . ALA A 1 276 ? 6.387 -8.740 16.064 1.00 97.06 276 ALA A CA 1
ATOM 1949 C C . ALA A 1 276 ? 7.227 -7.549 16.580 1.00 97.06 276 ALA A C 1
ATOM 1951 O O . ALA A 1 276 ? 7.816 -7.623 17.653 1.00 97.06 276 ALA A O 1
ATOM 1952 N N . GLY A 1 277 ? 7.280 -6.452 15.823 1.00 95.44 277 GLY A N 1
ATOM 1953 C CA . GLY A 1 277 ? 7.813 -5.156 16.242 1.00 95.44 277 GLY A CA 1
ATOM 1954 C C . GLY A 1 277 ? 6.702 -4.234 16.739 1.00 95.44 277 GLY A C 1
ATOM 1955 O O . GLY A 1 277 ? 5.772 -4.683 17.395 1.00 95.44 277 GLY A O 1
ATOM 1956 N N . ASN A 1 278 ? 6.794 -2.945 16.417 1.00 95.62 278 ASN A N 1
ATOM 1957 C CA . ASN A 1 278 ? 5.776 -1.951 16.746 1.00 95.62 278 ASN A CA 1
ATOM 1958 C C . ASN A 1 278 ? 4.614 -1.970 15.744 1.00 95.62 278 ASN A C 1
ATOM 1960 O O . ASN A 1 278 ? 4.813 -2.198 14.549 1.00 95.62 278 ASN A O 1
ATOM 1964 N N . LEU A 1 279 ? 3.420 -1.631 16.225 1.00 96.44 279 LEU A N 1
ATOM 1965 C CA . LEU A 1 279 ? 2.224 -1.409 15.416 1.00 96.44 279 LEU A CA 1
ATOM 1966 C C . LEU A 1 279 ? 1.803 0.054 15.551 1.00 96.44 279 LEU A C 1
ATOM 1968 O O . LEU A 1 279 ? 1.442 0.492 16.639 1.00 96.44 279 LEU A O 1
ATOM 1972 N N . THR A 1 280 ? 1.825 0.798 14.451 1.00 96.06 280 THR A N 1
ATOM 1973 C CA . THR A 1 280 ? 1.376 2.191 14.400 1.00 96.06 280 THR A CA 1
ATOM 1974 C C . THR A 1 280 ? 0.126 2.302 13.545 1.00 96.06 280 THR A C 1
ATOM 1976 O O . THR A 1 280 ? 0.152 1.968 12.361 1.00 96.06 280 THR A O 1
ATOM 1979 N N . LEU A 1 281 ? -0.942 2.826 14.139 1.00 96.50 281 LEU A N 1
ATOM 1980 C CA . LEU A 1 281 ? -2.193 3.181 13.482 1.00 96.50 281 LEU A CA 1
ATOM 1981 C C . LEU A 1 281 ? -2.329 4.698 13.521 1.00 96.50 281 LEU A C 1
ATOM 1983 O O . LEU A 1 281 ? -2.424 5.277 14.601 1.00 96.50 281 LEU A O 1
ATOM 1987 N N . ARG A 1 282 ? -2.309 5.347 12.359 1.00 96.00 282 ARG A N 1
ATOM 1988 C CA . ARG A 1 282 ? -2.365 6.802 12.246 1.00 96.00 282 ARG A CA 1
ATOM 1989 C C . ARG A 1 282 ? -3.520 7.254 11.361 1.00 96.00 282 ARG A C 1
ATOM 1991 O O . ARG A 1 282 ? -3.619 6.828 10.213 1.00 96.00 282 ARG A O 1
ATOM 1998 N N . GLY A 1 283 ? -4.340 8.158 11.883 1.00 96.25 283 GLY A N 1
ATOM 1999 C CA . GLY A 1 283 ? -5.400 8.848 11.154 1.00 96.25 283 GLY A CA 1
ATOM 2000 C C . GLY A 1 283 ? -5.452 10.310 11.577 1.00 96.25 283 GLY A C 1
ATOM 2001 O O . GLY A 1 283 ? -5.924 10.623 12.668 1.00 96.25 283 GLY A O 1
ATOM 2002 N N . ASP A 1 284 ? -4.952 11.215 10.735 1.00 93.19 284 ASP A N 1
ATOM 2003 C CA . ASP A 1 284 ? -4.739 12.616 11.128 1.00 93.19 284 ASP A CA 1
ATOM 2004 C C . ASP A 1 284 ? -6.056 13.335 11.443 1.00 93.19 284 ASP A C 1
ATOM 2006 O O . ASP A 1 284 ? -6.130 14.092 12.412 1.00 93.19 284 ASP A O 1
ATOM 2010 N N . ARG A 1 285 ? -7.117 13.048 10.676 1.00 93.12 285 ARG A N 1
ATOM 2011 C CA . ARG A 1 285 ? -8.467 13.594 10.894 1.00 93.12 285 ARG A CA 1
ATOM 2012 C C . ARG A 1 285 ? -9.428 12.629 11.571 1.00 93.12 285 ARG A C 1
ATOM 2014 O O . ARG A 1 285 ? -10.548 13.028 11.874 1.00 93.12 285 ARG A O 1
ATOM 2021 N N . GLY A 1 286 ? -9.014 11.394 11.825 1.00 93.25 286 GLY A N 1
ATOM 2022 C CA . GLY A 1 286 ? -9.779 10.455 12.632 1.00 93.25 286 GLY A CA 1
ATOM 2023 C C . GLY A 1 286 ? -9.398 9.002 12.401 1.00 93.25 286 GLY A C 1
ATOM 2024 O O . GLY A 1 286 ? -8.797 8.638 11.389 1.00 93.25 286 GLY A O 1
ATOM 2025 N N . ILE A 1 287 ? -9.784 8.165 13.351 1.00 95.00 287 ILE A N 1
ATOM 2026 C CA . ILE A 1 287 ? -9.674 6.713 13.270 1.00 95.00 287 ILE A CA 1
ATOM 2027 C C . ILE A 1 287 ? -11.064 6.146 13.534 1.00 95.00 287 ILE A C 1
ATOM 2029 O O . ILE A 1 287 ? -11.688 6.471 14.540 1.00 95.00 287 ILE A O 1
ATOM 2033 N N . ASP A 1 288 ? -11.531 5.319 12.610 1.00 93.88 288 ASP A N 1
ATOM 2034 C CA . ASP A 1 288 ? -12.801 4.613 12.658 1.00 93.88 288 ASP A CA 1
ATOM 2035 C C . ASP A 1 288 ? -12.524 3.106 12.611 1.00 93.88 288 ASP A C 1
ATOM 2037 O O . ASP A 1 288 ? -12.356 2.515 11.543 1.00 93.88 288 ASP A O 1
ATOM 2041 N N . ALA A 1 289 ? -12.398 2.507 13.791 1.00 92.38 289 ALA A N 1
ATOM 2042 C CA . ALA A 1 289 ? -11.978 1.131 13.993 1.00 92.38 289 ALA A CA 1
ATOM 2043 C C . ALA A 1 289 ? -13.074 0.313 14.696 1.00 92.38 289 ALA A C 1
ATOM 2045 O O . ALA A 1 289 ? -13.017 0.092 15.899 1.00 92.38 289 ALA A O 1
ATOM 2046 N N . ILE A 1 290 ? -14.079 -0.137 13.949 1.00 89.00 290 ILE A N 1
ATOM 2047 C CA . ILE A 1 290 ? -15.192 -0.939 14.482 1.00 89.00 290 ILE A CA 1
ATOM 2048 C C . ILE A 1 290 ? -15.040 -2.377 13.988 1.00 89.00 290 ILE A C 1
ATOM 2050 O O . ILE A 1 290 ? -15.397 -2.690 12.848 1.00 89.00 290 ILE A O 1
ATOM 2054 N N . ALA A 1 291 ? -14.455 -3.222 14.832 1.00 89.44 291 ALA A N 1
ATOM 2055 C CA . ALA A 1 291 ? -14.097 -4.599 14.550 1.00 89.44 291 ALA A CA 1
ATOM 2056 C C . ALA A 1 291 ? -14.354 -5.585 15.716 1.00 89.44 291 ALA A C 1
ATOM 2058 O O . ALA A 1 291 ? -13.509 -6.442 16.001 1.00 89.44 291 ALA A O 1
ATOM 2059 N N . LEU A 1 292 ? -15.491 -5.454 16.413 1.00 88.44 292 LEU A N 1
ATOM 2060 C CA . LEU A 1 292 ? -16.019 -6.485 17.326 1.00 88.44 292 LEU A CA 1
ATOM 2061 C C . LEU A 1 292 ? -17.213 -7.270 16.773 1.00 88.44 292 LEU A C 1
ATOM 2063 O O . LEU A 1 292 ? -17.818 -8.044 17.522 1.00 88.44 292 LEU A O 1
ATOM 2067 N N . ASN A 1 293 ? -17.569 -7.108 15.497 1.00 88.25 293 ASN A N 1
ATOM 2068 C CA . ASN A 1 293 ? -18.639 -7.921 14.918 1.00 88.25 293 ASN A CA 1
ATOM 2069 C C . ASN A 1 293 ? -18.212 -9.401 14.857 1.00 88.25 293 ASN A C 1
ATOM 2071 O O . ASN A 1 293 ? -19.042 -10.288 15.042 1.00 88.25 293 ASN A O 1
ATOM 2075 N N . HIS A 1 294 ? -16.913 -9.681 14.715 1.00 91.12 294 HIS A N 1
ATOM 2076 C CA . HIS A 1 294 ? -16.326 -11.008 14.869 1.00 91.12 294 HIS A CA 1
ATOM 2077 C C . HIS A 1 294 ? -15.614 -11.175 16.221 1.00 91.12 294 HIS A C 1
ATOM 2079 O O . HIS A 1 294 ? -14.753 -10.393 16.620 1.00 91.12 294 HIS A O 1
ATOM 2085 N N . ASP A 1 295 ? -15.855 -12.303 16.891 1.00 86.75 295 ASP A N 1
ATOM 2086 C CA . ASP A 1 295 ? -15.250 -12.662 18.186 1.00 86.75 295 ASP A CA 1
ATOM 2087 C C . ASP A 1 295 ? -13.723 -12.914 18.173 1.00 86.75 295 ASP A C 1
ATOM 2089 O O . ASP A 1 295 ? -13.101 -12.984 19.239 1.00 86.75 295 ASP A O 1
ATOM 2093 N N . ARG A 1 296 ? -13.114 -13.049 16.987 1.00 88.81 296 ARG A N 1
ATOM 2094 C CA . ARG A 1 296 ? -11.697 -13.395 16.779 1.00 88.81 296 ARG A CA 1
ATOM 2095 C C . ARG A 1 296 ? -10.853 -12.247 16.226 1.00 88.81 296 ARG A C 1
ATOM 2097 O O . ARG A 1 296 ? -9.673 -12.475 15.989 1.00 88.81 296 ARG A O 1
ATOM 2104 N N . GLY A 1 297 ? -11.422 -11.059 16.010 1.00 89.25 297 GLY A N 1
ATOM 2105 C CA . GLY A 1 297 ? -10.668 -9.882 15.569 1.00 89.25 297 GLY A CA 1
ATOM 2106 C C . GLY A 1 297 ? -9.669 -9.403 16.627 1.00 89.25 297 GLY A C 1
ATOM 2107 O O . GLY A 1 297 ? -9.977 -9.396 17.824 1.00 89.25 297 GLY A O 1
ATOM 2108 N N . PHE A 1 298 ? -8.466 -9.003 16.204 1.00 91.69 298 PHE A N 1
ATOM 2109 C CA . PHE A 1 298 ? -7.453 -8.453 17.110 1.00 91.69 298 PHE A CA 1
ATOM 2110 C C . PHE A 1 298 ? -6.448 -7.517 16.429 1.00 91.69 298 PHE A C 1
ATOM 2112 O O . PHE A 1 298 ? -6.076 -7.674 15.268 1.00 91.69 298 PHE A O 1
ATOM 2119 N N . LEU A 1 299 ? -5.923 -6.577 17.213 1.00 94.06 299 LEU A N 1
ATOM 2120 C CA . LEU A 1 299 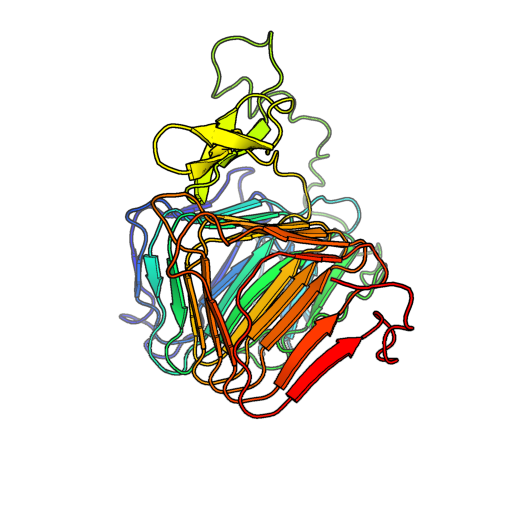? -4.759 -5.759 16.887 1.00 94.06 299 LEU A CA 1
ATOM 2121 C C . LEU A 1 299 ? -3.662 -6.057 17.909 1.00 94.06 299 LEU A C 1
ATOM 2123 O O . LEU A 1 299 ? -3.717 -5.595 19.050 1.00 94.06 299 LEU A O 1
ATOM 2127 N N . GLN A 1 300 ? -2.672 -6.851 17.509 1.00 95.62 300 GLN A N 1
ATOM 2128 C CA . GLN A 1 300 ? -1.608 -7.315 18.388 1.00 95.62 300 GLN A CA 1
ATOM 2129 C C . GLN A 1 300 ? -0.236 -6.816 17.941 1.00 95.62 300 GLN A C 1
ATOM 2131 O O . GLN A 1 300 ? 0.125 -6.849 16.764 1.00 95.62 300 GLN A O 1
ATOM 2136 N N . SER A 1 301 ? 0.556 -6.405 18.924 1.00 96.25 301 SER A N 1
ATOM 2137 C CA . SER A 1 301 ? 1.960 -6.043 18.771 1.00 96.25 301 SER A CA 1
ATOM 2138 C C . SER A 1 301 ? 2.757 -6.730 19.868 1.00 96.25 301 SER A C 1
ATOM 2140 O O . SER A 1 301 ? 2.333 -6.700 21.019 1.00 96.25 301 SER A O 1
ATOM 2142 N N . LEU A 1 302 ? 3.895 -7.345 19.546 1.00 94.75 302 LEU A N 1
ATOM 2143 C CA . LEU A 1 302 ? 4.864 -7.762 20.564 1.00 94.75 302 LEU A CA 1
ATOM 2144 C C . LEU A 1 302 ? 5.752 -6.594 21.005 1.00 94.75 302 LEU A C 1
ATOM 2146 O O . LEU A 1 302 ? 6.380 -6.6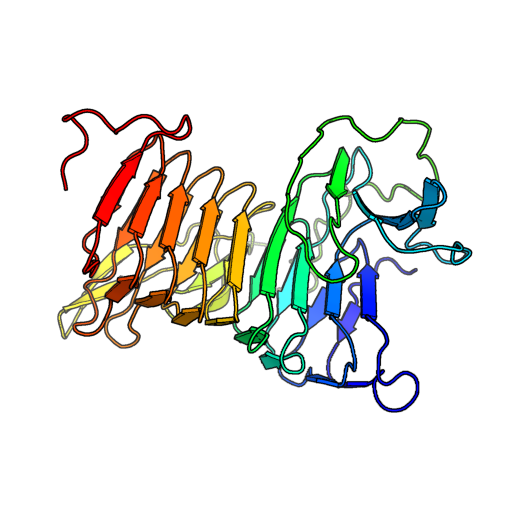92 22.052 1.00 94.75 302 LEU A O 1
ATOM 2150 N N . GLY A 1 303 ? 5.796 -5.495 20.250 1.00 93.62 303 GLY A N 1
ATOM 2151 C CA . GLY A 1 303 ? 6.403 -4.228 20.648 1.00 93.62 303 GLY A CA 1
ATOM 2152 C C . GLY A 1 303 ? 5.383 -3.276 21.276 1.00 93.62 303 GLY A C 1
ATOM 2153 O O . GLY A 1 303 ? 4.534 -3.673 22.076 1.00 93.62 303 GLY A O 1
ATOM 2154 N N . THR A 1 304 ? 5.473 -2.001 20.907 1.00 92.56 304 THR A N 1
ATOM 2155 C CA . THR A 1 304 ? 4.521 -0.957 21.308 1.00 92.56 304 THR A CA 1
ATOM 2156 C C . THR A 1 304 ? 3.389 -0.848 20.287 1.00 92.56 304 THR A C 1
ATOM 2158 O O . THR A 1 304 ? 3.610 -1.019 19.084 1.00 92.56 304 THR A O 1
ATOM 2161 N N . ILE A 1 305 ? 2.176 -0.548 20.753 1.00 94.19 305 ILE A N 1
ATOM 2162 C CA . ILE A 1 305 ? 1.084 -0.062 19.903 1.00 94.19 305 ILE A CA 1
ATOM 2163 C C . ILE A 1 305 ? 1.014 1.458 20.022 1.00 94.19 305 ILE A C 1
ATOM 2165 O O . ILE A 1 305 ? 0.873 1.993 21.123 1.00 94.19 305 ILE A O 1
ATOM 2169 N N . PHE A 1 306 ? 1.087 2.141 18.884 1.00 93.38 306 PHE A N 1
ATOM 2170 C CA . PHE A 1 306 ? 0.888 3.578 18.763 1.00 93.38 306 PHE A CA 1
ATOM 2171 C C . PHE A 1 306 ? -0.416 3.846 18.020 1.00 93.38 306 PHE A C 1
ATOM 2173 O O . PHE A 1 306 ? -0.574 3.442 16.869 1.00 93.38 306 PHE A O 1
ATOM 2180 N N . VAL A 1 307 ? -1.326 4.571 18.656 1.00 94.31 307 VAL A N 1
ATOM 2181 C CA . VAL A 1 307 ? -2.513 5.141 18.018 1.00 94.31 307 VAL A CA 1
ATOM 2182 C C . VAL A 1 307 ? -2.278 6.640 17.890 1.00 94.31 307 VAL A C 1
ATOM 2184 O O . VAL A 1 307 ? -2.100 7.325 18.892 1.00 94.31 307 VAL A O 1
ATOM 2187 N N . VAL A 1 308 ? -2.208 7.151 16.664 1.00 92.81 308 VAL A N 1
ATOM 2188 C CA . VAL A 1 308 ? -1.764 8.520 16.371 1.00 92.81 308 VAL A CA 1
ATOM 2189 C C . VAL A 1 308 ? -2.846 9.278 15.610 1.00 92.81 308 VAL A C 1
ATOM 2191 O O . VAL A 1 308 ? -3.296 8.833 14.559 1.00 92.81 308 VAL A O 1
ATOM 2194 N N . GLY A 1 309 ? -3.238 10.454 16.086 1.00 91.25 309 GLY A N 1
ATOM 2195 C CA . GLY A 1 309 ? -4.188 11.289 15.356 1.00 91.25 309 GLY A CA 1
ATOM 2196 C C . GLY A 1 309 ? -4.632 12.519 16.129 1.00 91.25 309 GLY A C 1
ATOM 2197 O O . GLY A 1 309 ? -4.578 12.550 17.358 1.00 91.25 309 GLY A O 1
ATOM 2198 N N . ASP A 1 310 ? -5.111 13.534 15.410 1.00 87.81 310 ASP A N 1
ATOM 2199 C CA . ASP A 1 310 ? -5.662 14.753 16.011 1.00 87.81 310 ASP A CA 1
ATOM 2200 C C . ASP A 1 310 ? -7.194 14.799 15.961 1.00 87.81 310 ASP A C 1
ATOM 2202 O O . ASP A 1 310 ? -7.793 15.601 16.676 1.00 87.81 310 ASP A O 1
ATOM 2206 N N . GLY A 1 311 ? -7.821 13.930 15.166 1.00 87.75 311 GLY A N 1
ATOM 2207 C CA . GLY A 1 311 ? -9.271 13.789 15.069 1.00 87.75 311 GLY A CA 1
ATOM 2208 C C . GLY A 1 311 ? -9.898 12.821 16.083 1.00 87.75 311 GLY A C 1
ATOM 2209 O O . GLY A 1 311 ? -9.214 12.316 16.980 1.00 87.75 311 GLY A O 1
ATOM 2210 N N . PRO A 1 312 ? -11.213 12.558 15.950 1.00 87.88 312 PRO A N 1
ATOM 2211 C CA . PRO A 1 312 ? -11.916 11.593 16.785 1.00 87.88 312 PRO A CA 1
ATOM 2212 C C . PRO A 1 312 ? -11.381 10.170 16.580 1.00 87.88 312 PRO A C 1
ATOM 2214 O O . PRO A 1 312 ? -11.016 9.775 15.470 1.00 87.88 312 PRO A O 1
ATOM 2217 N N . LEU A 1 313 ? -11.368 9.404 17.668 1.00 89.31 313 LEU A N 1
ATOM 2218 C CA . LEU A 1 313 ? -11.054 7.980 17.695 1.00 89.31 313 LEU A CA 1
ATOM 2219 C C . LEU A 1 313 ? -12.333 7.230 18.067 1.00 89.31 313 LEU A C 1
ATOM 2221 O O . LEU A 1 313 ? -12.767 7.298 19.213 1.00 89.31 313 LEU A O 1
ATOM 2225 N N . PHE A 1 314 ? -12.921 6.528 17.105 1.00 88.75 314 PHE A N 1
ATOM 2226 C CA . PHE A 1 314 ? -14.009 5.582 17.327 1.00 88.75 314 PHE A CA 1
ATOM 2227 C C . PHE A 1 314 ? -13.414 4.186 17.259 1.00 88.75 314 PHE A C 1
ATOM 2229 O O . PHE A 1 314 ? -12.862 3.811 16.225 1.00 88.75 314 PHE A O 1
ATOM 2236 N N . THR A 1 315 ? -13.453 3.440 18.361 1.00 88.19 315 THR A N 1
ATOM 2237 C CA . THR A 1 315 ? -12.882 2.095 18.378 1.00 88.19 315 THR A CA 1
ATOM 2238 C C . THR A 1 315 ? -13.598 1.166 19.339 1.00 88.19 315 THR A C 1
ATOM 2240 O O . THR A 1 315 ? -13.910 1.557 20.459 1.00 88.19 315 THR A O 1
ATOM 2243 N N . ASP A 1 316 ? -13.817 -0.072 18.916 1.00 88.19 316 ASP A N 1
ATOM 2244 C CA . ASP A 1 316 ? -14.230 -1.179 19.782 1.00 88.19 316 ASP A CA 1
ATOM 2245 C C . ASP A 1 316 ? -13.198 -2.331 19.768 1.00 88.19 316 ASP A C 1
ATOM 2247 O O . ASP A 1 316 ? -13.338 -3.319 20.484 1.00 88.19 316 ASP A O 1
ATOM 2251 N N . VAL A 1 317 ? -12.113 -2.200 18.998 1.00 87.44 317 VAL A N 1
ATOM 2252 C CA . VAL A 1 317 ? -11.206 -3.311 18.687 1.00 87.44 317 VAL A CA 1
ATOM 2253 C C . VAL A 1 317 ? -10.468 -3.846 19.916 1.00 87.44 317 VAL A C 1
ATOM 2255 O O . VAL A 1 317 ? -10.043 -3.106 20.806 1.00 87.44 317 VAL A O 1
ATOM 2258 N N . ARG A 1 318 ? -10.208 -5.160 19.926 1.00 88.81 318 ARG A N 1
ATOM 2259 C CA . ARG A 1 318 ? -9.335 -5.800 20.919 1.00 88.81 318 ARG A CA 1
ATOM 2260 C C . ARG A 1 318 ? -7.868 -5.504 20.625 1.00 88.81 318 ARG A C 1
ATOM 2262 O O . ARG A 1 318 ? -7.293 -6.056 19.686 1.00 88.81 318 ARG A O 1
ATOM 2269 N N . PHE A 1 319 ? -7.248 -4.686 21.468 1.00 88.00 319 PHE A N 1
ATOM 2270 C CA . PHE A 1 319 ? -5.806 -4.447 21.441 1.00 88.00 319 PHE A CA 1
ATOM 2271 C C . PHE A 1 319 ? -5.067 -5.401 22.381 1.00 88.00 319 PHE A C 1
ATOM 2273 O O . PHE A 1 319 ? -5.458 -5.578 23.534 1.00 88.00 319 PHE A O 1
ATOM 2280 N N . ALA A 1 320 ? -3.961 -5.971 21.908 1.00 88.75 320 ALA A N 1
ATOM 2281 C CA . ALA A 1 320 ? -3.059 -6.786 22.712 1.00 88.75 320 ALA A CA 1
ATOM 2282 C C . ALA A 1 320 ? -1.615 -6.284 22.563 1.00 88.75 320 ALA A C 1
ATOM 2284 O O . ALA A 1 320 ? -0.985 -6.456 21.521 1.00 88.75 320 ALA A O 1
ATOM 2285 N N . ALA A 1 321 ? -1.082 -5.668 23.620 1.00 83.81 321 ALA A N 1
ATOM 2286 C CA . ALA A 1 321 ? 0.301 -5.200 23.688 1.00 83.81 321 ALA A CA 1
ATOM 2287 C C . ALA A 1 321 ? 0.914 -5.632 25.031 1.00 83.81 321 ALA A C 1
ATOM 2289 O O . ALA A 1 321 ? 0.517 -5.092 26.062 1.00 83.81 321 ALA A O 1
ATOM 2290 N N . PRO A 1 322 ? 1.860 -6.589 25.061 1.00 74.94 322 PRO A N 1
ATOM 2291 C CA . PRO A 1 322 ? 2.499 -7.019 26.302 1.00 74.94 322 PRO A CA 1
ATOM 2292 C C . PRO A 1 322 ? 3.434 -5.944 26.875 1.00 74.94 322 PRO A C 1
ATOM 2294 O O . PRO A 1 322 ? 3.749 -5.987 28.058 1.00 74.94 322 PRO A O 1
ATOM 2297 N N . ASN A 1 323 ? 3.873 -4.993 26.043 1.00 77.69 323 ASN A N 1
ATOM 2298 C CA . ASN A 1 323 ? 4.756 -3.905 26.446 1.00 77.69 323 ASN A CA 1
ATOM 2299 C C . ASN A 1 323 ? 3.970 -2.620 26.723 1.00 77.69 323 ASN A C 1
ATOM 2301 O O . ASN A 1 323 ? 3.633 -2.333 27.867 1.00 77.69 323 ASN A O 1
ATOM 2305 N N . LEU A 1 324 ? 3.700 -1.821 25.685 1.00 85.38 324 LEU A N 1
ATOM 2306 C CA . LEU A 1 324 ? 3.181 -0.466 25.849 1.00 85.38 324 LEU A CA 1
ATOM 2307 C C . LEU A 1 324 ? 2.105 -0.136 24.813 1.00 85.38 324 LEU A C 1
ATOM 2309 O O . LEU A 1 324 ? 2.204 -0.514 23.646 1.00 85.38 324 LEU A O 1
ATOM 2313 N N . PHE A 1 325 ? 1.100 0.617 25.248 1.00 88.56 325 PHE A N 1
ATOM 2314 C CA . PHE A 1 325 ? 0.061 1.199 24.405 1.00 88.56 325 PHE A CA 1
ATOM 2315 C C . PHE A 1 325 ? 0.074 2.719 24.593 1.00 88.56 325 PHE A C 1
ATOM 2317 O O . PHE A 1 325 ? -0.013 3.200 25.724 1.00 88.56 325 PHE A O 1
ATOM 2324 N N . GLN A 1 326 ? 0.214 3.478 23.505 1.00 89.19 326 GLN A N 1
ATOM 2325 C CA . GLN A 1 326 ? 0.256 4.941 23.528 1.00 89.19 326 GLN A CA 1
ATOM 2326 C C . GLN A 1 326 ? -0.754 5.543 22.557 1.00 89.19 326 GLN A C 1
ATOM 2328 O O . GLN A 1 326 ? -0.835 5.128 21.403 1.00 89.19 326 GLN A O 1
ATOM 2333 N N . VAL A 1 327 ? -1.453 6.583 23.015 1.00 88.56 327 VAL A N 1
ATOM 2334 C CA . VAL A 1 327 ? -2.271 7.453 22.166 1.00 88.56 327 VAL A CA 1
ATOM 2335 C C . VAL A 1 327 ? -1.575 8.804 22.051 1.00 88.56 327 VAL A C 1
ATOM 2337 O O . VAL A 1 327 ? -1.330 9.466 23.063 1.00 88.56 327 VAL A O 1
ATOM 2340 N N . LEU A 1 328 ? -1.230 9.196 20.828 1.00 88.50 328 LEU A N 1
ATOM 2341 C CA . LEU A 1 328 ? -0.426 10.377 20.532 1.00 88.50 328 LEU A CA 1
ATOM 2342 C C . LEU A 1 328 ? -1.154 11.317 19.562 1.00 88.50 328 LEU A C 1
ATOM 2344 O O . LEU A 1 328 ? -1.918 10.880 18.701 1.00 88.50 328 LEU A O 1
ATOM 2348 N N . THR A 1 329 ? -0.870 12.610 19.662 1.00 89.06 329 THR A N 1
ATOM 2349 C CA . THR A 1 329 ? -1.196 13.605 18.632 1.00 89.06 329 THR A CA 1
ATOM 2350 C C . THR A 1 329 ? -0.311 13.406 17.400 1.00 89.06 329 THR A C 1
ATOM 2352 O O . THR A 1 329 ? 0.725 12.734 17.462 1.00 89.06 329 THR A O 1
ATOM 2355 N N . THR A 1 330 ? -0.644 14.041 16.274 1.00 86.50 330 THR A N 1
ATOM 2356 C CA . THR A 1 330 ? 0.206 13.968 15.065 1.00 86.50 330 THR A CA 1
ATOM 2357 C C . THR A 1 330 ? 1.586 14.610 15.257 1.00 86.50 330 THR A C 1
ATOM 2359 O O . THR A 1 330 ? 2.526 14.288 14.527 1.00 86.50 330 THR A O 1
ATOM 2362 N N . THR A 1 331 ? 1.730 15.466 16.275 1.00 86.69 331 THR A N 1
ATOM 2363 C CA . THR A 1 331 ? 2.996 16.074 16.715 1.00 86.69 331 THR A CA 1
ATOM 2364 C C . THR A 1 331 ? 3.815 15.180 17.653 1.00 86.69 331 THR A C 1
ATOM 2366 O O . THR A 1 331 ? 4.938 15.539 18.002 1.00 86.69 331 THR A O 1
ATOM 2369 N N . GLY A 1 332 ? 3.287 14.018 18.052 1.00 82.06 332 GLY A N 1
ATOM 2370 C CA . GLY A 1 332 ? 3.960 13.056 18.927 1.00 82.06 332 GLY A CA 1
ATOM 2371 C C . GLY A 1 332 ? 3.814 13.334 20.427 1.00 82.06 332 GLY A C 1
ATOM 2372 O O . GLY A 1 332 ? 4.467 12.668 21.227 1.00 82.06 332 GLY A O 1
ATOM 2373 N N . ALA A 1 333 ? 2.971 14.290 20.826 1.00 85.19 333 ALA A N 1
ATOM 2374 C CA . ALA A 1 333 ? 2.645 14.520 22.231 1.00 85.19 333 ALA A CA 1
ATOM 2375 C C . ALA A 1 333 ? 1.584 13.510 22.713 1.00 85.19 333 ALA A C 1
ATOM 2377 O O . ALA A 1 333 ? 0.755 13.078 21.912 1.00 85.19 333 ALA A O 1
ATOM 2378 N N . PRO A 1 334 ? 1.550 13.135 24.005 1.00 83.12 334 PRO A N 1
ATOM 2379 C CA . PRO A 1 334 ? 0.450 12.342 24.551 1.00 83.12 334 PRO A CA 1
ATOM 2380 C C . PRO A 1 334 ? -0.900 13.039 24.339 1.00 83.12 334 PRO A C 1
ATOM 2382 O O . PRO A 1 334 ? -1.024 14.239 24.594 1.00 83.12 334 PRO A O 1
ATOM 2385 N N . ALA A 1 335 ? -1.918 12.299 23.895 1.00 74.75 335 ALA A N 1
ATOM 2386 C CA . ALA A 1 335 ? -3.271 12.839 23.785 1.00 74.75 335 ALA A CA 1
ATOM 2387 C C . ALA A 1 335 ? -3.831 13.174 25.184 1.00 74.75 335 ALA A C 1
ATOM 2389 O O . ALA A 1 335 ? -3.711 12.380 26.118 1.00 74.75 335 ALA A O 1
ATOM 2390 N N . THR A 1 336 ? -4.429 14.356 25.353 1.00 64.62 336 THR A N 1
ATOM 2391 C CA . THR A 1 336 ? -5.017 14.783 26.632 1.00 64.62 336 THR A CA 1
ATOM 2392 C C . THR A 1 336 ? -6.385 14.128 26.882 1.00 64.62 336 THR A C 1
ATOM 2394 O O . THR A 1 336 ? -7.064 13.678 25.960 1.00 64.62 336 THR A O 1
ATOM 2397 N N . ASN A 1 337 ? -6.779 14.066 28.160 1.00 46.59 337 ASN A N 1
ATOM 2398 C CA . ASN A 1 337 ? -7.850 13.240 28.750 1.00 46.59 337 ASN A CA 1
ATOM 2399 C C . ASN A 1 337 ? -9.278 13.330 28.157 1.00 46.59 337 ASN A C 1
ATOM 2401 O O . ASN A 1 337 ? -10.143 12.588 28.618 1.00 46.59 337 ASN A O 1
ATOM 2405 N N . GLU A 1 338 ? -9.555 14.187 27.175 1.00 47.28 338 GLU A N 1
ATOM 2406 C CA . GLU A 1 338 ? -10.896 14.343 26.577 1.00 47.28 338 GLU A CA 1
ATOM 2407 C C . GLU A 1 338 ? -11.192 13.344 25.444 1.00 47.28 338 GLU A C 1
ATOM 2409 O O . GLU A 1 338 ? -12.284 13.341 24.884 1.00 47.28 338 GLU A O 1
ATOM 2414 N N . ARG A 1 339 ? -10.247 12.455 25.120 1.00 52.00 339 ARG A N 1
ATOM 2415 C CA . ARG A 1 339 ? -10.403 11.413 24.094 1.00 52.00 339 ARG A CA 1
ATOM 2416 C C . ARG A 1 339 ? -10.479 10.031 24.743 1.00 52.00 339 ARG A C 1
ATOM 2418 O O . ARG A 1 339 ? -9.513 9.273 24.691 1.00 52.00 339 ARG A O 1
ATOM 2425 N N . ARG A 1 340 ? -11.576 9.735 25.449 1.00 40.97 340 ARG A N 1
ATOM 2426 C CA . ARG A 1 340 ? -11.791 8.416 26.071 1.00 40.97 340 ARG A CA 1
ATOM 2427 C C . ARG A 1 340 ? -12.678 7.515 25.210 1.00 40.97 340 ARG A C 1
ATOM 2429 O O . ARG A 1 340 ? -13.661 7.987 24.650 1.00 40.97 340 ARG A O 1
ATOM 2436 N N . PHE A 1 341 ? -12.226 6.261 25.169 1.00 42.03 341 PHE A N 1
ATOM 2437 C CA . PHE A 1 341 ? -12.799 5.028 24.626 1.00 42.03 341 PHE A CA 1
ATOM 2438 C C . PHE A 1 341 ? -14.298 4.861 24.870 1.00 42.03 341 PHE A C 1
ATOM 2440 O O . PHE A 1 341 ? -14.738 5.180 26.000 1.00 42.03 341 PHE A O 1
#

Secondary structure (DSSP, 8-state):
--SPPEEE-SEEE-TTT-TT--EEEE-TT-EEE-TT-EEE-SS-EEEE--SEEEETTS-EEESSTTPPPPSS-EEEEEE-TT-PPPEEEE-S-EEPPTT--EEEEESEEEEEEEEEEEEEEEEEEE--SSEEEE-SBTTB-------TT-S-TT---S----TT--SHHHHTT-S-SSS--EEEE-TTS-EEEE-TT---EEEEETTEEEEES-EEP-TT-EEEEEEEEEEEEEEESS-EEEES-EEEESS-EEEEESSEEEEE--SSS--EEEESS-EEEEESSEEEEE--SSTT-EEEESSEEEEE-SS-EEE---EE-SSEEEEE-TTSPBPPTT---

Sequence (341 aa):
TGTEVSRILGAIDSRTAFPNANFFLLNPNGLLFGAGARLEVGGSFHASTANGLRFSTGDVFAAARDGVFPAGTPTALQFAPGTVPGTIVNEANLEVTTGRHLTLTGGTVLSSGSLKAPQGTVGVATVTGNSEIVLRSPNAVLSLRLNGNAIDPAFEESEATTLAAIPNLAALLTGDPETPEAITVSPDGTIALGSPTVTLQTVPVVGGLDNQGAVAVKVGDVAVQTIHGGNVQVAATRNLVMMSPQVSSTGNIVLSAANTLIWRDTLTLPANALAAGNLTLRGDRGIDAIALNHDRGFLQSLGTIFVVGDGPLFTDVRFAAPNLFQVLTTTGAPATNERRF